Protein AF-A0A2X1ZLA7-F1 (afdb_monomer_lite)

pLDDT: mean 86.12, std 14.23, range [27.97, 98.25]

Radius of gyration: 23.55 Å; chains: 1; bounding box: 52×46×61 Å

Organism: Photobacterium damselae (NCBI:txid38293)

Structure (mmCIF, N/CA/C/O backbone):
data_AF-A0A2X1ZLA7-F1
#
_entry.id   AF-A0A2X1ZLA7-F1
#
loop_
_atom_site.group_PDB
_atom_site.id
_atom_site.type_symbol
_atom_site.label_atom_id
_atom_site.label_alt_id
_atom_site.label_comp_id
_atom_site.label_asym_id
_atom_site.label_entity_id
_atom_site.label_seq_id
_atom_site.pdbx_PDB_ins_code
_atom_site.Cartn_x
_atom_site.Cartn_y
_atom_site.Cartn_z
_atom_site.occupancy
_atom_site.B_iso_or_equiv
_atom_site.auth_seq_id
_atom_site.auth_comp_id
_atom_site.auth_asym_id
_atom_site.auth_atom_id
_atom_site.pdbx_PDB_model_num
ATOM 1 N N . MET A 1 1 ? 20.962 24.119 31.455 1.00 35.44 1 MET A N 1
ATOM 2 C CA . MET A 1 1 ? 20.200 22.873 31.685 1.00 35.44 1 MET A CA 1
ATOM 3 C C . MET A 1 1 ? 18.882 23.239 32.346 1.00 35.44 1 MET A C 1
ATOM 5 O O . MET A 1 1 ? 18.812 23.330 33.561 1.00 35.44 1 MET A O 1
ATOM 9 N N . MET A 1 2 ? 17.871 23.557 31.539 1.00 27.97 2 MET A N 1
ATOM 10 C CA . MET A 1 2 ? 16.499 23.716 32.017 1.00 27.97 2 MET A CA 1
ATOM 11 C C . MET A 1 2 ? 15.811 22.377 31.795 1.00 27.97 2 MET A C 1
ATOM 13 O O . MET A 1 2 ? 15.572 21.975 30.661 1.00 27.97 2 MET A O 1
ATOM 17 N N . THR A 1 3 ? 15.586 21.654 32.883 1.00 32.09 3 THR A N 1
ATOM 18 C CA . THR A 1 3 ? 14.718 20.486 32.911 1.00 32.09 3 THR A CA 1
ATOM 19 C C . THR A 1 3 ? 13.305 20.954 32.582 1.00 32.09 3 THR A C 1
ATOM 21 O O . THR A 1 3 ? 12.671 21.650 33.374 1.00 32.09 3 THR A O 1
ATOM 24 N N . MET A 1 4 ? 12.821 20.606 31.388 1.00 32.28 4 MET A N 1
ATOM 25 C CA . MET A 1 4 ? 11.398 20.690 31.087 1.00 32.28 4 MET A CA 1
ATOM 26 C C . MET A 1 4 ? 10.689 19.725 32.035 1.00 32.28 4 MET A C 1
ATOM 28 O O . MET A 1 4 ? 10.802 18.508 31.906 1.00 32.28 4 MET A O 1
ATOM 32 N N . LYS A 1 5 ? 10.028 20.284 33.050 1.00 32.59 5 LYS A N 1
ATOM 33 C CA . LYS A 1 5 ? 9.047 19.555 33.846 1.00 32.59 5 LYS A CA 1
ATOM 34 C C . LYS A 1 5 ? 7.979 19.070 32.873 1.00 32.59 5 LYS A C 1
ATOM 36 O O . LYS A 1 5 ? 7.340 19.887 32.221 1.00 32.59 5 LYS A O 1
ATOM 41 N N . GLN A 1 6 ? 7.832 17.754 32.757 1.00 34.03 6 GLN A N 1
ATOM 42 C CA . GLN A 1 6 ? 6.632 17.160 32.185 1.00 34.03 6 GLN A CA 1
ATOM 43 C C . GLN A 1 6 ? 5.455 17.665 33.020 1.00 34.03 6 GLN A C 1
ATOM 45 O O . GLN A 1 6 ? 5.408 17.423 34.230 1.00 34.03 6 GLN A O 1
ATOM 50 N N . ASP A 1 7 ? 4.559 18.421 32.393 1.00 31.11 7 ASP A N 1
ATOM 51 C CA . ASP A 1 7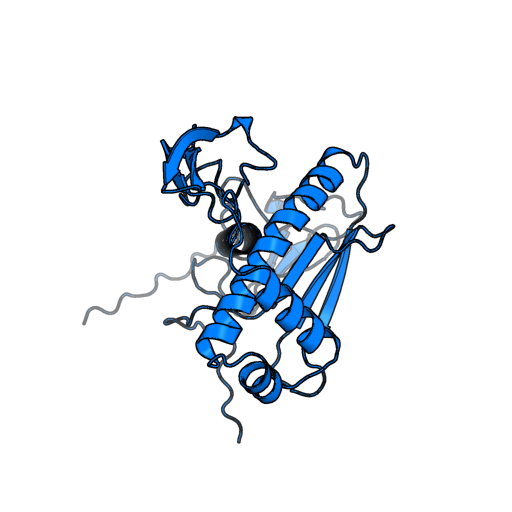 ? 3.302 18.792 33.024 1.00 31.11 7 ASP A CA 1
ATOM 52 C C . ASP A 1 7 ? 2.559 17.510 33.430 1.00 31.11 7 ASP A C 1
ATOM 54 O O . ASP A 1 7 ? 2.559 16.529 32.675 1.00 31.11 7 ASP A O 1
ATOM 58 N N . PRO A 1 8 ? 1.952 17.466 34.629 1.00 38.28 8 PRO A N 1
ATOM 59 C CA . PRO A 1 8 ? 1.188 16.310 35.057 1.00 38.28 8 PRO A CA 1
ATOM 60 C C . PRO A 1 8 ? 0.057 16.089 34.054 1.00 38.28 8 PRO A C 1
ATOM 62 O O . PRO A 1 8 ? -0.751 16.988 33.817 1.00 38.28 8 PRO A O 1
ATOM 65 N N . ILE A 1 9 ? 0.033 14.893 33.460 1.00 44.25 9 ILE A N 1
ATOM 66 C CA . ILE A 1 9 ? -1.003 14.421 32.540 1.00 44.25 9 ILE A CA 1
ATOM 67 C C . ILE A 1 9 ? -2.356 14.749 33.174 1.00 44.25 9 ILE A C 1
ATOM 69 O O . ILE A 1 9 ? -2.752 14.145 34.173 1.00 44.25 9 ILE A O 1
ATOM 73 N N . SER A 1 10 ? -3.029 15.757 32.617 1.00 42.50 10 SER A N 1
ATOM 74 C CA . SER A 1 10 ? -4.394 16.119 32.975 1.00 42.50 10 SER A CA 1
ATOM 75 C C . SER A 1 10 ? -5.240 14.850 32.997 1.00 42.50 10 SER A C 1
ATOM 77 O O . SER A 1 10 ? -5.129 14.006 32.105 1.00 42.50 10 SER A O 1
ATOM 79 N N . ASN A 1 11 ? -6.063 14.710 34.035 1.00 44.97 11 ASN A N 1
ATOM 80 C CA . ASN A 1 11 ? -6.946 13.578 34.327 1.00 44.97 11 ASN A CA 1
ATOM 81 C C . ASN A 1 11 ? -8.113 13.488 33.314 1.00 44.97 11 ASN A C 1
ATOM 83 O O . ASN A 1 11 ? -9.283 13.364 33.670 1.00 44.97 11 ASN A O 1
ATOM 87 N N . GLN A 1 12 ? -7.806 13.629 32.029 1.00 52.25 12 GLN A N 1
ATOM 88 C CA . GLN A 1 12 ? -8.747 13.691 30.932 1.00 52.25 12 GLN A CA 1
ATOM 89 C C . GLN A 1 12 ? -9.283 12.284 30.647 1.00 52.25 12 GLN A C 1
ATOM 91 O O . GLN A 1 12 ? -8.623 11.425 30.052 1.00 52.25 12 GLN A O 1
ATOM 96 N N . GLN A 1 13 ? -10.517 12.060 31.103 1.00 62.81 13 GLN A N 1
ATOM 97 C CA . GLN A 1 13 ? -11.388 10.938 30.741 1.00 62.81 13 GLN A CA 1
ATOM 98 C C . GLN A 1 13 ? -11.904 11.066 29.295 1.00 62.81 13 GLN A C 1
ATOM 100 O O . GLN A 1 13 ? -13.080 10.833 29.046 1.00 62.81 13 GLN A O 1
ATOM 105 N N . CYS A 1 14 ? -11.063 11.482 28.351 1.00 74.44 14 CYS A N 1
ATOM 106 C CA . CYS A 1 14 ? -11.476 11.690 26.968 1.00 74.44 14 CYS A CA 1
ATOM 107 C C . CYS A 1 14 ? -10.832 10.669 26.036 1.00 74.44 14 CYS A C 1
ATOM 109 O O . CYS A 1 14 ? -9.790 10.080 26.344 1.00 74.44 14 CYS A O 1
ATOM 111 N N . LEU A 1 15 ? -11.461 10.463 24.881 1.00 85.69 15 LEU A N 1
ATOM 112 C CA . LEU A 1 15 ? -10.846 9.733 23.783 1.00 85.69 15 LEU A CA 1
ATOM 113 C C . LEU A 1 15 ? -9.609 10.510 23.301 1.00 85.69 15 LEU A C 1
ATOM 115 O O . LEU A 1 15 ? -9.579 11.741 23.392 1.00 85.69 15 LEU A O 1
ATOM 119 N N . PRO A 1 16 ? -8.600 9.835 22.719 1.00 87.56 16 PRO A N 1
ATOM 120 C CA . PRO A 1 16 ? -7.573 10.533 21.961 1.00 87.56 16 PRO A CA 1
ATOM 121 C C . PRO A 1 16 ? -8.217 11.489 20.946 1.00 87.56 16 PRO A C 1
ATOM 123 O O . PRO A 1 16 ? -9.223 11.106 20.327 1.00 87.56 16 PRO A O 1
ATOM 126 N N . PRO A 1 17 ? -7.665 12.701 20.746 1.00 85.94 17 PRO A N 1
ATOM 127 C CA . PRO A 1 17 ? -8.239 13.683 19.836 1.00 85.94 17 PRO A CA 1
ATOM 128 C C . PRO A 1 17 ? -8.492 13.075 18.456 1.00 85.94 17 PRO A C 1
ATOM 130 O O . PRO A 1 17 ? -7.653 12.348 17.913 1.00 85.94 17 PRO A O 1
ATOM 133 N N . ALA A 1 18 ? -9.665 13.345 17.887 1.00 89.81 18 ALA A N 1
ATOM 134 C CA . ALA A 1 18 ? -9.937 12.971 16.506 1.00 89.81 18 ALA A CA 1
ATOM 135 C C . ALA A 1 18 ? -9.007 13.753 15.566 1.00 89.81 18 ALA A C 1
ATOM 137 O O . ALA A 1 18 ? -8.702 14.921 15.809 1.00 89.81 18 ALA A O 1
ATOM 138 N N . ILE A 1 19 ? -8.592 13.128 14.468 1.00 89.31 19 ILE A N 1
ATOM 139 C CA . ILE A 1 19 ? -7.773 13.768 13.432 1.00 89.31 19 ILE A CA 1
ATOM 140 C C . ILE A 1 19 ? -8.519 13.706 12.104 1.00 89.31 19 ILE A C 1
ATOM 142 O O . ILE A 1 19 ? -9.013 12.652 11.717 1.00 89.31 19 ILE A O 1
ATOM 146 N N . HIS A 1 20 ? -8.663 14.845 11.423 1.00 87.19 20 HIS A N 1
ATOM 147 C CA . HIS A 1 20 ? -9.455 14.954 10.186 1.00 87.19 20 HIS A CA 1
ATOM 148 C C . HIS A 1 20 ? -10.887 14.389 10.319 1.00 87.19 20 HIS A C 1
ATOM 150 O O . HIS A 1 20 ? -11.419 13.793 9.387 1.00 87.19 20 HIS A O 1
ATOM 156 N N . GLY A 1 21 ? -11.501 14.533 11.502 1.00 88.62 21 GLY A N 1
ATOM 157 C CA . GLY A 1 21 ? -12.829 13.982 11.804 1.00 88.62 21 GLY A CA 1
ATOM 158 C C . GLY A 1 21 ? -12.869 12.464 12.032 1.00 88.62 21 GLY A C 1
ATOM 159 O O . GLY A 1 21 ? -13.949 11.912 12.221 1.00 88.62 21 GLY A O 1
ATOM 160 N N . LEU A 1 22 ? -11.720 11.781 12.038 1.00 90.88 22 LEU A N 1
ATOM 161 C CA . LEU A 1 22 ? -11.613 10.339 12.251 1.00 90.88 22 LEU A CA 1
ATOM 162 C C . LEU A 1 22 ? -11.334 10.016 13.723 1.00 90.88 22 LEU A C 1
ATOM 164 O O . LEU A 1 22 ? -10.404 10.555 14.327 1.00 90.88 22 LEU A O 1
ATOM 168 N N . GLN A 1 23 ? -12.124 9.091 14.270 1.00 92.81 23 GLN A N 1
ATOM 169 C CA . GLN A 1 23 ? -11.974 8.536 15.614 1.00 92.81 23 GLN A CA 1
ATOM 170 C C . GLN A 1 23 ? -12.014 7.006 15.534 1.00 92.81 23 GLN A C 1
ATOM 172 O O . GLN A 1 23 ? -13.033 6.437 15.150 1.00 92.81 23 GLN A O 1
ATOM 177 N N . PHE A 1 24 ? -10.921 6.336 15.914 1.00 92.69 24 PHE A N 1
ATOM 178 C CA . PHE A 1 24 ? -10.794 4.869 15.846 1.00 92.69 24 PHE A CA 1
ATOM 179 C C . PHE A 1 24 ? -11.020 4.171 17.200 1.00 92.69 24 PHE A C 1
ATOM 181 O O . PHE A 1 24 ? -11.062 2.933 17.299 1.00 92.69 24 PHE A O 1
ATOM 188 N N . ASN A 1 25 ? -11.165 4.967 18.260 1.00 92.62 25 ASN A N 1
ATOM 189 C CA . ASN A 1 25 ? -11.407 4.508 19.620 1.00 92.62 25 ASN A CA 1
ATOM 190 C C . ASN A 1 25 ? -12.912 4.445 19.887 1.00 92.62 25 ASN A C 1
ATOM 192 O O . ASN A 1 25 ? -13.530 5.404 20.335 1.00 92.62 25 ASN A O 1
ATOM 196 N N . HIS A 1 26 ? -13.507 3.300 19.569 1.00 93.44 26 HIS A N 1
ATOM 197 C CA . HIS A 1 26 ? -14.919 3.005 19.797 1.00 93.44 26 HIS A CA 1
ATOM 198 C C . HIS A 1 26 ? -15.124 1.498 20.007 1.00 93.44 26 HIS A C 1
ATOM 200 O O . HIS A 1 26 ? -14.219 0.688 19.765 1.00 93.44 26 HIS A O 1
ATOM 206 N N . CYS A 1 27 ? -16.332 1.103 20.416 1.00 94.06 27 CYS A N 1
ATOM 207 C CA . CYS A 1 27 ? -16.732 -0.298 20.500 1.00 94.06 27 CYS A CA 1
ATOM 208 C C . CYS A 1 27 ? -16.642 -0.968 19.117 1.00 94.06 27 CYS A C 1
ATOM 210 O O . CYS A 1 27 ? -17.114 -0.414 18.119 1.00 94.06 27 CYS A O 1
ATOM 212 N N . LYS A 1 28 ? -16.037 -2.162 19.072 1.00 93.12 28 LYS A N 1
ATOM 213 C CA . LYS A 1 28 ? -15.847 -2.980 17.859 1.00 93.12 28 LYS A CA 1
ATOM 214 C C . LYS A 1 28 ? -16.687 -4.268 17.870 1.00 93.12 28 LYS A C 1
ATOM 216 O O . LYS A 1 28 ? -16.581 -5.078 16.957 1.00 93.12 28 LYS A O 1
ATOM 221 N N . THR A 1 29 ? -17.519 -4.462 18.894 1.00 94.88 29 THR A N 1
ATOM 222 C CA . THR A 1 29 ? -18.373 -5.647 19.040 1.00 94.88 29 THR A CA 1
ATOM 223 C C . THR A 1 29 ? -19.569 -5.552 18.103 1.00 94.88 29 THR A C 1
ATOM 225 O O . THR A 1 29 ? -20.442 -4.702 18.289 1.00 94.88 29 THR A O 1
ATOM 228 N N . ILE A 1 30 ? -19.618 -6.433 17.104 1.00 94.06 30 ILE A N 1
ATOM 229 C CA . ILE A 1 30 ? -20.760 -6.551 16.190 1.00 94.06 30 ILE A CA 1
ATOM 230 C C . ILE A 1 30 ? -22.017 -6.876 17.013 1.00 94.06 30 ILE A C 1
ATOM 232 O O . ILE A 1 30 ? -21.992 -7.763 17.861 1.00 94.06 30 ILE A O 1
ATOM 236 N N . GLY A 1 31 ? -23.104 -6.136 16.781 1.00 95.00 31 GLY A N 1
ATOM 237 C CA . GLY A 1 31 ? -24.375 -6.291 17.504 1.00 95.00 31 GLY A CA 1
ATOM 238 C C . GLY A 1 31 ? -24.511 -5.446 18.777 1.00 95.00 31 GLY A C 1
ATOM 239 O O . GLY A 1 31 ? -25.599 -5.372 19.337 1.00 95.00 31 GLY A O 1
ATOM 240 N N . CYS A 1 32 ? -23.453 -4.762 19.222 1.00 97.19 32 CYS A N 1
ATOM 241 C CA . CYS A 1 32 ? -23.551 -3.795 20.315 1.00 97.19 32 CYS A CA 1
ATOM 242 C C . CYS A 1 32 ? -24.250 -2.509 19.844 1.00 97.19 32 CYS A C 1
ATOM 244 O O . CYS A 1 32 ? -23.881 -1.949 18.811 1.00 97.19 32 CYS A O 1
ATOM 246 N N . SER A 1 33 ? -25.175 -1.969 20.646 1.00 96.69 33 SER A N 1
ATOM 247 C CA . SER A 1 33 ? -25.850 -0.686 20.367 1.00 96.69 33 SER A CA 1
ATOM 248 C C . SER A 1 33 ? -24.884 0.508 20.300 1.00 96.69 33 SER A C 1
ATOM 250 O O . SER A 1 33 ? -25.213 1.559 19.751 1.00 96.69 33 SER A O 1
ATOM 252 N N . ARG A 1 34 ? -23.668 0.351 20.840 1.00 95.06 34 ARG A N 1
ATOM 253 C CA . ARG A 1 34 ? -22.589 1.351 20.827 1.00 95.06 34 ARG A CA 1
ATOM 254 C C . ARG A 1 34 ? -21.510 1.081 19.778 1.00 95.06 34 ARG A C 1
ATOM 256 O O . ARG A 1 34 ? -20.491 1.773 19.784 1.00 95.06 34 ARG A O 1
ATOM 263 N N . PHE A 1 35 ? -21.695 0.097 18.897 1.00 95.00 35 PHE A N 1
ATOM 264 C CA . PHE A 1 35 ? -20.761 -0.183 17.805 1.00 95.00 35 PHE A CA 1
ATOM 265 C C . PHE A 1 35 ? -20.488 1.088 16.983 1.00 95.00 35 PHE A C 1
ATOM 267 O O . PHE A 1 35 ? -21.417 1.743 16.517 1.00 95.00 35 PHE A O 1
ATOM 274 N N . GLY A 1 36 ? -19.213 1.462 16.845 1.00 92.38 36 GLY A N 1
ATOM 275 C CA . GLY A 1 36 ? -18.809 2.656 16.090 1.00 92.38 36 GLY A CA 1
ATOM 276 C C . GLY A 1 36 ? -19.106 4.006 16.758 1.00 92.38 36 GLY A C 1
ATOM 277 O O . GLY A 1 36 ? -18.848 5.043 16.155 1.00 92.38 36 GLY A O 1
ATOM 278 N N . SER A 1 37 ? -19.644 4.040 17.981 1.00 92.50 37 SER A N 1
ATOM 279 C CA . SER A 1 37 ? -20.003 5.308 18.619 1.00 92.50 37 SER A CA 1
ATOM 280 C C . SER A 1 37 ? -18.776 6.082 19.100 1.00 92.50 37 SER A C 1
ATOM 282 O O . SER A 1 37 ? -17.941 5.531 19.813 1.00 92.50 37 SER A O 1
ATOM 284 N N . THR A 1 38 ? -18.711 7.374 18.785 1.00 91.38 38 THR A N 1
ATOM 285 C CA . THR A 1 38 ? -17.642 8.292 19.212 1.00 91.38 38 THR A CA 1
ATOM 286 C C . THR A 1 38 ? -18.018 9.139 20.431 1.00 91.38 38 THR A C 1
ATOM 288 O O . THR A 1 38 ? -17.258 10.026 20.803 1.00 91.38 38 THR A O 1
ATOM 291 N N . ASN A 1 39 ? -19.189 8.905 21.039 1.00 91.25 39 ASN A N 1
ATOM 292 C CA . ASN A 1 39 ? -19.589 9.599 22.262 1.00 91.25 39 ASN A CA 1
ATOM 293 C C . ASN A 1 39 ? -18.835 9.009 23.463 1.00 91.25 39 ASN A C 1
ATOM 295 O O . ASN A 1 39 ? -18.972 7.819 23.756 1.00 91.25 39 ASN A O 1
ATOM 299 N N . GLU A 1 40 ? -18.069 9.848 24.154 1.00 89.50 40 GLU A N 1
ATOM 300 C CA . GLU A 1 40 ? -17.233 9.473 25.298 1.00 89.50 40 GLU A CA 1
ATOM 301 C C . GLU A 1 40 ? -18.054 8.913 26.468 1.00 89.50 40 GLU A C 1
ATOM 303 O O . GLU A 1 40 ? -17.610 7.971 27.124 1.00 89.50 40 GLU A O 1
ATOM 308 N N . ASP A 1 41 ? -19.292 9.387 26.654 1.00 91.31 41 ASP A N 1
ATOM 309 C CA . ASP A 1 41 ? -20.193 8.939 27.725 1.00 91.31 41 ASP A CA 1
ATOM 310 C C . ASP A 1 41 ? -20.538 7.448 27.628 1.00 91.31 41 ASP A C 1
ATOM 312 O O . ASP A 1 41 ? -20.921 6.816 28.614 1.00 91.31 41 ASP A O 1
ATOM 316 N N . HIS A 1 42 ? -20.397 6.851 26.442 1.00 93.25 42 HIS A N 1
ATOM 317 C CA . HIS A 1 42 ? -20.640 5.424 26.233 1.00 93.25 42 HIS A CA 1
ATOM 318 C C . HIS A 1 42 ? -19.507 4.539 26.760 1.00 93.25 42 HIS A C 1
ATOM 320 O O . HIS A 1 42 ? -19.622 3.306 26.718 1.00 93.25 42 HIS A O 1
ATOM 326 N N . TYR A 1 43 ? -18.428 5.141 27.260 1.00 92.06 43 TYR A N 1
ATOM 327 C CA . TYR A 1 43 ? -17.221 4.437 27.645 1.00 92.06 43 TYR A CA 1
ATOM 328 C C . TYR A 1 43 ? -16.767 4.768 29.068 1.00 92.06 43 TYR A C 1
ATOM 330 O O . TYR A 1 43 ? -17.201 5.727 29.709 1.00 92.06 43 TYR A O 1
ATOM 338 N N . VAL A 1 44 ? -15.907 3.898 29.585 1.00 90.50 44 VAL A N 1
ATOM 339 C CA . VAL A 1 44 ? -15.131 4.094 30.807 1.00 90.50 44 VAL A CA 1
ATOM 340 C C . VAL A 1 44 ? -13.664 3.933 30.440 1.00 90.50 44 VAL A C 1
ATOM 342 O O . VAL A 1 44 ? -13.287 2.964 29.782 1.00 90.50 44 VAL A O 1
ATOM 345 N N . PHE A 1 45 ? -12.834 4.873 30.875 1.00 86.19 45 PHE A N 1
ATOM 346 C CA . PHE A 1 45 ? -11.397 4.833 30.642 1.00 86.19 45 PHE A CA 1
ATOM 347 C C . PHE A 1 45 ? -10.689 4.255 31.855 1.00 86.19 45 PHE A C 1
ATOM 349 O O . PHE A 1 45 ? -10.746 4.822 32.946 1.00 86.19 45 PHE A O 1
ATOM 356 N N . GLN A 1 46 ? -9.983 3.147 31.655 1.00 81.31 46 GLN A N 1
ATOM 357 C CA . GLN A 1 46 ? -9.153 2.552 32.689 1.00 81.31 46 GLN A CA 1
ATOM 358 C C . GLN A 1 46 ? -7.679 2.794 32.358 1.00 81.31 46 GLN A C 1
ATOM 360 O O . GLN A 1 46 ? -7.148 2.245 31.396 1.00 81.31 46 GLN A O 1
ATOM 365 N N . ARG A 1 47 ? -7.010 3.618 33.174 1.00 74.56 47 ARG A N 1
ATOM 366 C CA . ARG A 1 47 ? -5.568 3.922 33.065 1.00 74.56 47 ARG A CA 1
ATOM 367 C C . ARG A 1 47 ? -4.746 3.344 34.223 1.00 74.56 47 ARG A C 1
ATOM 369 O O . ARG A 1 47 ? -3.646 3.810 34.490 1.00 74.56 47 ARG A O 1
ATOM 376 N N . THR A 1 48 ? -5.268 2.332 34.923 1.00 71.56 48 THR A N 1
ATOM 377 C CA . THR A 1 48 ? -4.570 1.686 36.054 1.00 71.56 48 THR A CA 1
ATOM 378 C C . THR A 1 48 ? -3.210 1.119 35.651 1.00 71.56 48 THR A C 1
ATOM 380 O O . THR A 1 48 ? -2.297 1.093 36.467 1.00 71.56 48 THR A O 1
ATOM 383 N N . ASN A 1 49 ? -3.062 0.710 34.389 1.00 72.00 49 ASN A N 1
ATOM 384 C CA . ASN A 1 49 ? -1.775 0.448 33.768 1.00 72.00 49 ASN A CA 1
ATOM 385 C C . ASN A 1 49 ? -1.504 1.523 32.698 1.00 72.00 49 ASN A C 1
ATOM 387 O O . ASN A 1 49 ? -2.092 1.442 31.616 1.00 72.00 49 ASN A O 1
ATOM 391 N N . PRO A 1 50 ? -0.614 2.500 32.955 1.00 66.00 50 PRO A N 1
ATOM 392 C CA . PRO A 1 50 ? -0.247 3.520 31.973 1.00 66.00 50 PRO A CA 1
ATOM 393 C C . PRO A 1 50 ? 0.286 2.942 30.658 1.00 66.00 50 PRO A C 1
ATOM 395 O O . PRO A 1 50 ? 0.095 3.547 29.611 1.00 66.00 50 PRO A O 1
ATOM 398 N N . ALA A 1 51 ? 0.893 1.749 30.688 1.00 65.69 51 ALA A N 1
ATOM 399 C CA . ALA A 1 51 ? 1.391 1.075 29.492 1.00 65.69 51 ALA A CA 1
ATOM 400 C C . ALA A 1 51 ? 0.296 0.365 28.678 1.00 65.69 51 ALA A C 1
ATOM 402 O O . ALA A 1 51 ? 0.543 -0.066 27.553 1.00 65.69 51 ALA A O 1
ATOM 403 N N . LYS A 1 52 ? -0.904 0.192 29.247 1.00 70.00 52 LYS A N 1
ATOM 404 C CA . LYS A 1 52 ? -2.050 -0.467 28.603 1.00 70.00 52 LYS A CA 1
ATOM 405 C C . LYS A 1 52 ? -3.358 0.214 29.012 1.00 70.00 52 LYS A C 1
ATOM 407 O O . LYS A 1 52 ? -4.171 -0.403 29.706 1.00 70.00 52 LYS A O 1
ATOM 412 N N . PRO A 1 53 ? -3.574 1.478 28.618 1.00 77.19 53 PRO A N 1
ATOM 413 C CA . PRO A 1 53 ? -4.849 2.119 28.868 1.00 77.19 53 PRO A CA 1
ATOM 414 C C . PRO A 1 53 ? -5.941 1.392 28.069 1.00 77.19 53 PRO A C 1
ATOM 416 O O . PRO A 1 53 ? -5.739 1.019 26.909 1.00 77.19 53 PRO A O 1
ATOM 419 N N . ALA A 1 54 ? -7.090 1.167 28.700 1.00 80.31 54 ALA A N 1
ATOM 420 C CA . ALA A 1 54 ? -8.207 0.440 28.113 1.00 80.31 54 ALA A CA 1
ATOM 421 C C . ALA A 1 54 ? -9.445 1.333 28.005 1.00 80.31 54 ALA A C 1
ATOM 423 O O . ALA A 1 54 ? -9.770 2.092 28.924 1.00 80.31 54 ALA A O 1
ATOM 424 N N . LEU A 1 55 ? -10.142 1.210 26.877 1.00 89.44 55 LEU A N 1
ATOM 425 C CA . LEU A 1 55 ? -11.455 1.798 26.647 1.00 89.44 55 LEU A CA 1
ATOM 426 C C . LEU A 1 55 ? -12.503 0.715 26.883 1.00 89.44 55 LEU A C 1
ATOM 428 O O . LEU A 1 55 ? -12.540 -0.241 26.121 1.00 89.44 55 LEU A O 1
ATOM 432 N N . ILE A 1 56 ? -13.361 0.851 27.891 1.00 92.25 56 ILE A N 1
ATOM 433 C CA . ILE A 1 56 ? -14.395 -0.142 28.211 1.00 92.25 56 ILE A CA 1
ATOM 434 C C . ILE A 1 56 ? -15.755 0.377 27.752 1.00 92.25 56 ILE A C 1
ATOM 436 O O . ILE A 1 56 ? -16.184 1.453 28.158 1.00 92.25 56 ILE A O 1
ATOM 440 N N . CYS A 1 57 ? -16.456 -0.385 26.918 1.00 94.88 57 CYS A N 1
ATOM 441 C CA . CYS A 1 57 ? -17.820 -0.074 26.500 1.00 94.88 57 CYS A CA 1
ATOM 442 C C . CYS A 1 57 ? -18.811 -0.329 27.642 1.00 94.88 57 CYS A C 1
ATOM 444 O O . CYS A 1 57 ? -18.887 -1.448 28.145 1.00 94.88 57 CYS A O 1
ATOM 446 N N . ARG A 1 58 ? -19.620 0.675 28.005 1.00 95.19 58 ARG A N 1
ATOM 447 C CA . ARG A 1 58 ? -20.628 0.552 29.076 1.00 95.19 58 ARG A CA 1
ATOM 448 C C . ARG A 1 58 ? -21.763 -0.420 28.759 1.00 95.19 58 ARG A C 1
ATOM 450 O O . ARG A 1 58 ? -22.402 -0.907 29.679 1.00 95.19 58 ARG A O 1
ATOM 457 N N . GLU A 1 59 ? -22.005 -0.686 27.479 1.00 97.00 59 GLU A N 1
ATOM 458 C CA . GLU A 1 59 ? -23.096 -1.556 27.038 1.00 97.00 59 GLU A CA 1
ATOM 459 C C . GLU A 1 59 ? -22.703 -3.036 27.073 1.00 97.00 59 GLU A C 1
ATOM 461 O O . GLU A 1 59 ? -23.335 -3.848 27.734 1.00 97.00 59 GLU A O 1
ATOM 466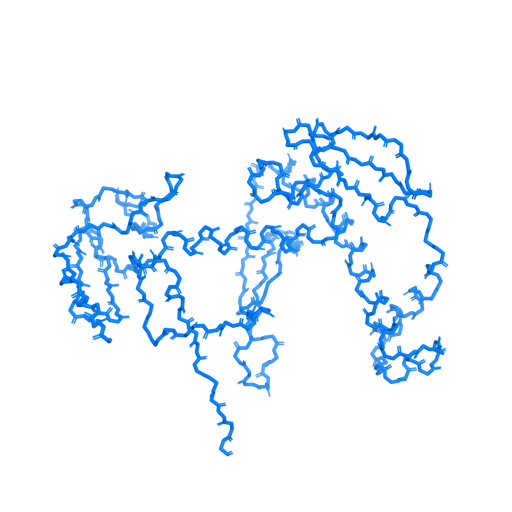 N N . CYS A 1 60 ? -21.647 -3.398 26.340 1.00 96.12 60 CYS A N 1
ATOM 467 C CA . CYS A 1 60 ? -21.264 -4.798 26.140 1.00 96.12 60 CYS A CA 1
ATOM 468 C C . CYS A 1 60 ? -20.037 -5.226 26.955 1.00 96.12 60 CYS A C 1
ATOM 470 O O . CYS A 1 60 ? -19.607 -6.370 26.847 1.00 96.12 60 CYS A O 1
ATOM 472 N N . GLY A 1 61 ? -19.412 -4.309 27.701 1.00 94.44 61 GLY A N 1
ATOM 473 C CA . GLY A 1 61 ? -18.202 -4.582 28.482 1.00 94.44 61 GLY A CA 1
ATOM 474 C C . GLY A 1 61 ? -16.931 -4.810 27.655 1.00 94.44 61 GLY A C 1
ATOM 475 O O . GLY A 1 61 ? -15.876 -5.075 28.226 1.00 94.44 61 GLY A O 1
ATOM 476 N N . ALA A 1 62 ? -16.989 -4.709 26.322 1.00 93.25 62 ALA A N 1
ATOM 477 C CA . ALA A 1 62 ? -15.814 -4.888 25.474 1.00 93.25 62 ALA A CA 1
ATOM 478 C C . ALA A 1 62 ? -14.741 -3.834 25.770 1.00 93.25 62 ALA A C 1
ATOM 480 O O . ALA A 1 62 ? -15.060 -2.660 25.958 1.00 93.25 62 ALA A O 1
ATOM 481 N N . PHE A 1 63 ? -13.478 -4.260 25.749 1.00 90.25 63 PHE A N 1
ATOM 482 C CA . PHE A 1 63 ? -12.323 -3.468 26.173 1.00 90.25 63 PHE A CA 1
ATOM 483 C C . PHE A 1 63 ? -11.270 -3.314 25.054 1.00 90.25 63 PHE A C 1
ATOM 485 O O . PHE A 1 63 ? -10.143 -3.793 25.191 1.00 90.25 63 PHE A O 1
ATOM 492 N N . PRO A 1 64 ? -11.605 -2.723 23.888 1.00 86.12 64 PRO A N 1
ATOM 493 C CA . PRO A 1 64 ? -10.627 -2.541 22.819 1.00 86.12 64 PRO A CA 1
ATOM 494 C C . PRO A 1 64 ? -9.402 -1.726 23.285 1.00 86.12 64 PRO A C 1
ATOM 496 O O . PRO A 1 64 ? -9.538 -0.828 24.124 1.00 86.12 64 PRO A O 1
ATOM 499 N N . PRO A 1 65 ? -8.210 -1.993 22.716 1.00 83.88 65 PRO A N 1
ATOM 500 C CA . PRO A 1 65 ? -7.035 -1.171 22.978 1.00 83.88 65 PRO A CA 1
ATOM 501 C C . PRO A 1 65 ? -7.269 0.264 22.493 1.00 83.88 65 PRO A C 1
ATOM 503 O O . PRO A 1 65 ? -7.945 0.477 21.479 1.00 83.88 65 PRO A O 1
ATOM 506 N N . ILE A 1 66 ? -6.680 1.230 23.202 1.00 87.25 66 ILE A N 1
ATOM 507 C CA . ILE A 1 66 ? -6.670 2.631 22.774 1.00 87.25 66 ILE A CA 1
ATOM 508 C C . ILE A 1 66 ? -5.570 2.827 21.725 1.00 87.25 66 ILE A C 1
ATOM 510 O O . ILE A 1 66 ? -4.419 2.444 21.931 1.00 87.25 66 ILE A O 1
ATOM 514 N N . LEU A 1 67 ? -5.937 3.425 20.597 1.00 88.12 67 LEU A N 1
ATOM 515 C CA . LEU A 1 67 ? -5.086 3.712 19.450 1.00 88.12 67 LEU A CA 1
ATOM 516 C C . LEU A 1 67 ? -4.812 5.215 19.345 1.00 88.12 67 LEU A C 1
ATOM 518 O O . LEU A 1 67 ? -5.710 6.031 19.562 1.00 88.12 67 LEU A O 1
ATOM 522 N N . SER A 1 68 ? -3.597 5.570 18.929 1.00 88.81 68 SER A N 1
ATOM 523 C CA . SER A 1 68 ? -3.266 6.922 18.473 1.00 88.81 68 SER A CA 1
ATOM 524 C C . SER A 1 68 ? -3.932 7.180 17.118 1.00 88.81 68 SER A C 1
ATOM 526 O O . SER A 1 68 ? -3.561 6.574 16.109 1.00 88.81 68 SER A O 1
ATOM 528 N N . ASN A 1 69 ? -4.940 8.061 17.074 1.00 90.75 69 ASN A N 1
ATOM 529 C CA . ASN A 1 69 ? -5.590 8.416 15.807 1.00 90.75 69 ASN A CA 1
ATOM 530 C C . ASN A 1 69 ? -4.590 9.000 14.781 1.00 90.75 69 ASN A C 1
ATOM 532 O O . ASN A 1 69 ? -4.658 8.595 13.615 1.00 90.75 69 ASN A O 1
ATOM 536 N N . PRO A 1 70 ? -3.642 9.886 15.170 1.00 88.88 70 PRO A N 1
ATOM 537 C CA . PRO A 1 70 ? -2.602 10.373 14.265 1.00 88.88 70 PRO A CA 1
ATOM 538 C C . PRO A 1 70 ? -1.734 9.260 13.675 1.00 88.88 70 PRO A C 1
ATOM 540 O O . PRO A 1 70 ? -1.516 9.253 12.465 1.00 88.88 70 PRO A O 1
ATOM 543 N N . ASP A 1 71 ? -1.298 8.288 14.481 1.00 86.62 71 ASP A N 1
ATOM 544 C CA . ASP A 1 71 ? -0.422 7.214 13.992 1.00 86.62 71 ASP A CA 1
ATOM 545 C C . ASP A 1 71 ? -1.152 6.275 13.025 1.00 86.62 71 ASP A C 1
ATOM 547 O O . ASP A 1 71 ? -0.569 5.827 12.037 1.00 86.62 71 ASP A O 1
ATOM 551 N N . VAL A 1 72 ? -2.448 6.022 13.250 1.00 89.06 72 VAL A N 1
ATOM 552 C CA . VAL A 1 72 ? -3.282 5.257 12.308 1.00 89.06 72 VAL A CA 1
ATOM 553 C C . VAL A 1 72 ? -3.390 5.983 10.963 1.00 89.06 72 VAL A C 1
ATOM 555 O O . VAL A 1 72 ? -3.218 5.358 9.914 1.00 89.06 72 VAL A O 1
ATOM 558 N N . VAL A 1 73 ? -3.632 7.300 10.963 1.00 89.12 73 VAL A N 1
ATOM 559 C CA . VAL A 1 73 ? -3.699 8.096 9.722 1.00 89.12 73 VAL A CA 1
ATOM 560 C C . VAL A 1 73 ? -2.339 8.190 9.028 1.00 89.12 73 VAL A C 1
ATOM 562 O O . VAL A 1 73 ? -2.274 8.089 7.797 1.00 89.12 73 VAL A O 1
ATOM 565 N N . ALA A 1 74 ? -1.255 8.340 9.789 1.00 85.88 74 ALA A N 1
ATOM 566 C CA . ALA A 1 74 ? 0.101 8.353 9.255 1.00 85.88 74 ALA A CA 1
ATOM 567 C C . ALA A 1 74 ? 0.443 7.014 8.583 1.00 85.88 74 ALA A C 1
ATOM 569 O O . ALA A 1 74 ? 0.913 7.000 7.445 1.00 85.88 74 ALA A O 1
ATOM 570 N N . GLU A 1 75 ? 0.129 5.886 9.228 1.00 86.69 75 GLU A N 1
ATOM 571 C CA . GLU A 1 75 ? 0.359 4.555 8.664 1.00 86.69 75 GLU A CA 1
ATOM 572 C C . GLU A 1 75 ? -0.506 4.308 7.422 1.00 86.69 75 GLU A C 1
ATOM 574 O O . GLU A 1 75 ? 0.006 3.847 6.403 1.00 86.69 75 GLU A O 1
ATOM 579 N N . ALA A 1 76 ? -1.789 4.686 7.443 1.00 86.25 76 ALA A N 1
ATOM 580 C CA . ALA A 1 76 ? -2.655 4.595 6.267 1.00 86.25 76 ALA A CA 1
ATOM 581 C C . ALA A 1 76 ? -2.104 5.412 5.081 1.00 86.25 76 ALA A C 1
ATOM 583 O O . ALA A 1 76 ? -2.081 4.935 3.942 1.00 86.25 76 ALA A O 1
ATOM 584 N N . SER A 1 77 ? -1.600 6.619 5.347 1.00 84.56 77 SER A N 1
ATOM 585 C CA . SER A 1 77 ? -0.977 7.477 4.333 1.00 84.56 77 SER A CA 1
ATOM 586 C C . SER A 1 77 ? 0.319 6.866 3.794 1.00 84.56 77 SER A C 1
ATOM 588 O O . SER A 1 77 ? 0.514 6.800 2.578 1.00 84.56 77 SER A O 1
ATOM 590 N N . ARG A 1 78 ? 1.172 6.335 4.679 1.00 85.81 78 ARG A N 1
ATOM 591 C CA . ARG A 1 78 ? 2.404 5.620 4.319 1.00 85.81 78 ARG A CA 1
ATOM 592 C C . ARG A 1 78 ? 2.109 4.416 3.423 1.00 85.81 78 ARG A C 1
ATOM 594 O O . ARG A 1 78 ? 2.767 4.243 2.397 1.00 85.81 78 ARG A O 1
ATOM 601 N N . LEU A 1 79 ? 1.098 3.613 3.765 1.00 84.88 79 LEU A N 1
ATOM 602 C CA . LEU A 1 79 ? 0.661 2.462 2.970 1.00 84.88 79 LEU A CA 1
ATOM 603 C C . LEU A 1 79 ? 0.142 2.890 1.592 1.00 84.88 79 LEU A C 1
ATOM 605 O O . LEU A 1 79 ? 0.538 2.300 0.588 1.00 84.88 79 LEU A O 1
ATOM 609 N N . LYS A 1 80 ? -0.663 3.957 1.514 1.00 80.81 80 LYS A N 1
ATOM 610 C CA . LYS A 1 80 ? -1.143 4.515 0.238 1.00 80.81 80 LYS A CA 1
ATOM 611 C C . LYS A 1 80 ? 0.019 4.956 -0.661 1.00 80.81 80 LYS A C 1
ATOM 613 O O . LYS A 1 80 ? 0.047 4.636 -1.852 1.00 80.81 80 LYS A O 1
ATOM 618 N N . ILE A 1 81 ? 1.017 5.639 -0.096 1.00 82.12 81 ILE A N 1
ATOM 619 C CA . ILE A 1 81 ? 2.236 6.030 -0.819 1.00 82.12 81 ILE A CA 1
ATOM 620 C C . ILE A 1 81 ? 2.988 4.786 -1.304 1.00 82.12 81 ILE A C 1
ATOM 622 O O . ILE A 1 81 ? 3.323 4.702 -2.486 1.00 82.12 81 ILE A O 1
ATOM 626 N N . ALA A 1 82 ? 3.199 3.796 -0.434 1.00 82.25 82 ALA A N 1
ATOM 627 C CA . ALA A 1 82 ? 3.896 2.558 -0.777 1.00 82.25 82 ALA A CA 1
ATOM 628 C C . ALA A 1 82 ? 3.194 1.779 -1.906 1.00 82.25 82 ALA A C 1
ATOM 630 O O . ALA A 1 82 ? 3.854 1.355 -2.856 1.00 82.25 82 ALA A O 1
ATOM 631 N N . GLN A 1 83 ? 1.866 1.651 -1.859 1.00 79.44 83 GLN A N 1
ATOM 632 C CA . GLN A 1 83 ? 1.059 1.002 -2.901 1.00 79.44 83 GLN A CA 1
ATOM 633 C C . GLN A 1 83 ? 1.129 1.753 -4.234 1.00 79.44 83 GLN A C 1
ATOM 635 O O . GLN A 1 83 ? 1.249 1.140 -5.296 1.00 79.44 83 GLN A O 1
ATOM 640 N N . SER A 1 84 ? 1.130 3.087 -4.187 1.00 77.50 84 SER A N 1
ATOM 641 C CA . SER A 1 84 ? 1.291 3.922 -5.381 1.00 77.50 84 SER A CA 1
ATOM 642 C C . SER A 1 84 ? 2.741 4.020 -5.883 1.00 77.50 84 SER A C 1
ATOM 644 O O . SER A 1 84 ? 2.997 4.587 -6.948 1.00 77.50 84 SER A O 1
ATOM 646 N N . SER A 1 85 ? 3.710 3.444 -5.163 1.00 80.38 85 SER A N 1
ATOM 647 C CA . SER A 1 85 ? 5.133 3.585 -5.468 1.00 80.38 85 SER A CA 1
ATOM 648 C C . SER A 1 85 ? 5.502 3.006 -6.836 1.00 80.38 85 SER A C 1
ATOM 650 O O . SER A 1 85 ? 5.419 1.799 -7.107 1.00 80.38 85 SER A O 1
ATOM 652 N N . GLY A 1 86 ? 5.978 3.894 -7.711 1.00 80.62 86 GLY A N 1
ATOM 653 C CA . GLY A 1 86 ? 6.346 3.577 -9.089 1.00 80.62 86 GLY A CA 1
ATOM 654 C C . GLY A 1 86 ? 5.212 3.742 -10.103 1.00 80.62 86 GLY A C 1
ATOM 655 O O . GLY A 1 86 ? 5.470 3.612 -11.303 1.00 80.62 86 GLY A O 1
ATOM 656 N N . LEU A 1 87 ? 3.999 4.073 -9.652 1.00 88.94 87 LEU A N 1
ATOM 657 C CA . LEU A 1 87 ? 2.908 4.508 -10.514 1.00 88.94 87 LEU A CA 1
ATOM 658 C C . LEU A 1 87 ? 3.081 5.991 -10.878 1.00 88.94 87 LEU A C 1
ATOM 660 O O . LEU A 1 87 ? 3.557 6.778 -10.061 1.00 88.94 87 LEU A O 1
ATOM 664 N N . PRO A 1 88 ? 2.695 6.410 -12.095 1.00 91.69 88 PRO A N 1
ATOM 665 C CA . PRO A 1 88 ? 2.610 7.827 -12.424 1.00 91.69 88 PRO A CA 1
ATOM 666 C C . PRO A 1 88 ? 1.428 8.445 -11.660 1.00 91.69 88 PRO A C 1
ATOM 668 O O . PRO A 1 88 ? 0.282 8.278 -12.072 1.00 91.69 88 PRO A O 1
ATOM 671 N N . ALA A 1 89 ? 1.702 9.126 -10.549 1.00 92.44 89 ALA A N 1
ATOM 672 C CA . ALA A 1 89 ? 0.718 9.748 -9.661 1.00 92.44 89 ALA A CA 1
ATOM 673 C C . ALA A 1 89 ? 1.275 11.043 -9.044 1.00 92.44 89 ALA A C 1
ATOM 675 O O . ALA A 1 89 ? 2.480 11.296 -9.097 1.00 92.44 89 ALA A O 1
ATOM 676 N N . CYS A 1 90 ? 0.406 11.853 -8.429 1.00 92.62 90 CYS A N 1
ATOM 677 C CA . CYS A 1 90 ? 0.866 12.983 -7.619 1.00 92.62 90 CYS A CA 1
ATOM 678 C C . CYS A 1 90 ? 1.619 12.470 -6.382 1.00 92.62 90 CYS A C 1
ATOM 680 O O . CYS A 1 90 ? 1.113 11.588 -5.689 1.00 92.62 90 CYS A O 1
ATOM 682 N N . SER A 1 91 ? 2.784 13.051 -6.091 1.00 90.38 91 SER A N 1
ATOM 683 C CA . SER A 1 91 ? 3.602 12.749 -4.906 1.00 90.38 91 SER A CA 1
ATOM 684 C C . SER A 1 91 ? 3.697 13.915 -3.915 1.00 90.38 91 SER A C 1
ATOM 686 O O . SER A 1 91 ? 4.519 13.871 -3.007 1.00 90.38 91 SER A O 1
ATOM 688 N N . ASN A 1 92 ? 2.896 14.970 -4.091 1.00 90.81 92 ASN A N 1
ATOM 689 C CA . ASN A 1 92 ? 2.780 16.036 -3.097 1.00 90.81 92 ASN A CA 1
ATOM 690 C C . ASN A 1 92 ? 1.914 15.540 -1.926 1.00 90.81 92 ASN A C 1
ATOM 692 O O . ASN A 1 92 ? 0.753 15.199 -2.156 1.00 90.81 92 ASN A O 1
ATOM 696 N N . LEU A 1 93 ? 2.485 15.498 -0.717 1.00 86.31 93 LEU A N 1
ATOM 697 C CA . LEU A 1 93 ? 1.869 14.921 0.484 1.00 86.31 93 LEU A CA 1
ATOM 698 C C . LEU A 1 93 ? 0.584 15.639 0.910 1.00 86.31 93 LEU A C 1
ATOM 700 O O . LEU A 1 93 ? -0.344 14.986 1.374 1.00 86.31 93 LEU A O 1
ATOM 704 N N . ASP A 1 94 ? 0.492 16.941 0.651 1.00 88.12 94 ASP A N 1
ATOM 705 C CA . ASP A 1 94 ? -0.661 17.761 1.039 1.00 88.12 94 ASP A CA 1
ATOM 706 C C . ASP A 1 94 ? -1.730 17.837 -0.063 1.00 88.12 94 ASP A C 1
ATOM 708 O O . ASP A 1 94 ? -2.671 18.625 0.001 1.00 88.12 94 ASP A O 1
ATOM 712 N N . CYS A 1 95 ? -1.579 17.056 -1.137 1.00 90.94 95 CYS A N 1
ATOM 713 C CA . CYS A 1 95 ? -2.500 17.078 -2.263 1.00 90.94 95 CYS A CA 1
ATOM 714 C C . CYS A 1 95 ? -3.580 16.004 -2.121 1.00 90.94 95 CYS A C 1
ATOM 716 O O . CYS A 1 95 ? -3.279 14.825 -1.957 1.00 90.94 95 CYS A O 1
ATOM 718 N N . GLU A 1 96 ? -4.836 16.381 -2.356 1.00 92.06 96 GLU A N 1
ATOM 719 C CA . GLU A 1 96 ? -5.971 15.445 -2.425 1.00 92.06 96 GLU A CA 1
ATOM 720 C C . GLU A 1 96 ? -5.749 14.313 -3.446 1.00 92.06 96 GLU A C 1
ATOM 722 O O . GLU A 1 96 ? -6.184 13.177 -3.254 1.00 92.06 96 GLU A O 1
ATOM 727 N N . ASN A 1 97 ? -4.989 14.596 -4.512 1.00 93.94 97 ASN A N 1
ATOM 728 C CA . ASN A 1 97 ? -4.657 13.631 -5.558 1.00 93.94 97 ASN A CA 1
ATOM 729 C C . ASN A 1 97 ? -3.425 12.759 -5.234 1.00 93.94 97 ASN A C 1
ATOM 731 O O . ASN A 1 97 ? -2.935 12.059 -6.129 1.00 93.94 97 ASN A O 1
ATOM 735 N N . LEU A 1 98 ? -2.874 12.817 -4.013 1.00 91.25 98 LEU A N 1
ATOM 736 C CA . LEU A 1 98 ? -1.716 12.021 -3.589 1.00 91.25 98 LEU A CA 1
ATOM 737 C C . LEU A 1 98 ? -1.956 10.526 -3.834 1.00 91.25 98 LEU A C 1
ATOM 739 O O . LEU A 1 98 ? -2.947 9.949 -3.374 1.00 91.25 98 LEU A O 1
ATOM 743 N N . GLY A 1 99 ? -1.022 9.896 -4.548 1.00 88.25 99 GLY A N 1
ATOM 744 C CA . GLY A 1 99 ? -1.026 8.456 -4.803 1.00 88.25 99 GLY A CA 1
ATOM 745 C C . GLY A 1 99 ? -2.132 7.962 -5.742 1.00 88.25 99 GLY A C 1
ATOM 746 O O . GLY A 1 99 ? -2.214 6.759 -5.969 1.00 88.25 99 GLY A O 1
ATOM 747 N N . LEU A 1 100 ? -2.961 8.847 -6.315 1.00 90.81 100 LEU A N 1
ATOM 748 C CA . LEU A 1 100 ? -3.981 8.470 -7.298 1.00 90.81 100 LEU A CA 1
ATOM 749 C C . LEU A 1 100 ? -3.334 8.292 -8.685 1.00 90.81 100 LEU A C 1
ATOM 751 O O . LEU A 1 100 ? -2.837 9.255 -9.266 1.00 90.81 100 LEU A O 1
ATOM 755 N N . PRO A 1 101 ? -3.285 7.080 -9.263 1.00 91.62 101 PRO A N 1
ATOM 756 C CA . PRO A 1 101 ? -2.553 6.870 -10.509 1.00 91.62 101 PRO A CA 1
ATOM 757 C C . PRO A 1 101 ? -3.258 7.516 -11.700 1.00 91.62 101 PRO A C 1
ATOM 759 O O . PRO A 1 101 ? -4.466 7.355 -11.877 1.00 91.62 101 PRO A O 1
ATOM 762 N N . VAL A 1 102 ? -2.495 8.142 -12.600 1.00 92.81 102 VAL A N 1
ATOM 763 C CA . VAL A 1 102 ? -2.998 8.713 -13.866 1.00 92.81 102 VAL A CA 1
ATOM 764 C C . VAL A 1 102 ? -3.802 7.691 -14.672 1.00 92.81 102 VAL A C 1
ATOM 766 O O . VAL A 1 102 ? -4.780 8.037 -15.327 1.00 92.81 102 VAL A O 1
ATOM 769 N N . LEU A 1 103 ? -3.389 6.426 -14.630 1.00 89.50 103 LEU A N 1
ATOM 770 C CA . LEU A 1 103 ? -3.980 5.343 -15.409 1.00 89.50 103 LEU A CA 1
ATOM 771 C C . LEU A 1 103 ? -5.450 5.073 -15.052 1.00 89.50 103 LEU A C 1
ATOM 773 O O . LEU A 1 103 ? -6.240 4.757 -15.937 1.00 89.50 103 LEU A O 1
ATOM 777 N N . THR A 1 104 ? -5.820 5.237 -13.781 1.00 89.38 104 THR A N 1
ATOM 778 C CA . THR A 1 104 ? -7.193 5.067 -13.276 1.00 89.38 104 THR A CA 1
ATOM 779 C C . THR A 1 104 ? -7.898 6.405 -13.034 1.00 89.38 104 THR A C 1
ATOM 781 O O . THR A 1 104 ? -9.123 6.470 -13.084 1.00 89.38 104 THR A O 1
ATOM 784 N N . HIS A 1 105 ? -7.141 7.495 -12.874 1.00 93.00 105 HIS A N 1
ATOM 785 C CA . HIS A 1 105 ? -7.646 8.829 -12.541 1.00 93.00 105 HIS A CA 1
ATOM 786 C C . HIS A 1 105 ? -7.211 9.899 -13.550 1.00 93.00 105 HIS A C 1
ATOM 788 O O . HIS A 1 105 ? -6.873 11.024 -13.187 1.00 93.00 105 HIS A O 1
ATOM 794 N N . ARG A 1 106 ? -7.226 9.577 -14.850 1.00 93.81 106 ARG A N 1
ATOM 795 C CA . ARG A 1 106 ? -6.740 10.473 -15.921 1.00 93.81 106 ARG A CA 1
ATOM 796 C C . ARG A 1 106 ? -7.343 11.879 -15.867 1.00 93.81 106 ARG A C 1
ATOM 798 O O . ARG A 1 106 ? -6.662 12.848 -16.183 1.00 93.81 106 ARG A O 1
ATOM 805 N N . HIS A 1 107 ? -8.604 11.996 -15.453 1.00 95.69 107 HIS A N 1
ATOM 806 C CA . HIS A 1 107 ? -9.318 13.268 -15.342 1.00 95.69 107 HIS A CA 1
ATOM 807 C C . HIS A 1 107 ? -8.676 14.252 -14.343 1.00 95.69 107 HIS A C 1
ATOM 809 O O . HIS A 1 107 ? -8.833 15.459 -14.528 1.00 95.69 107 HIS A O 1
ATOM 815 N N . LEU A 1 108 ? -7.899 13.771 -13.364 1.00 97.50 108 LEU A N 1
ATOM 816 C CA . LEU A 1 108 ? -7.195 14.584 -12.361 1.00 97.50 108 LEU A CA 1
ATOM 817 C C . LEU A 1 108 ? -5.883 15.206 -12.874 1.00 97.50 108 LEU A C 1
ATOM 819 O O . LEU A 1 108 ? -5.284 16.042 -12.191 1.00 97.50 108 LEU A O 1
ATOM 823 N N . TYR A 1 109 ? -5.427 14.824 -14.072 1.00 98.00 109 TYR A N 1
ATOM 824 C CA . TYR A 1 109 ? -4.108 15.189 -14.591 1.00 98.00 109 TYR A CA 1
ATOM 825 C C . TYR A 1 109 ? -4.178 15.799 -15.991 1.00 98.00 109 TYR A C 1
ATOM 827 O O . TYR A 1 109 ? -5.058 15.488 -16.794 1.00 98.00 109 TYR A O 1
ATOM 835 N N . HIS A 1 110 ? -3.225 16.676 -16.293 1.00 97.88 110 HIS A N 1
ATOM 836 C CA . HIS A 1 110 ? -2.996 17.219 -17.627 1.00 97.88 110 HIS A CA 1
ATOM 837 C C . HIS A 1 110 ? -1.698 16.637 -18.202 1.00 97.88 110 HIS A C 1
ATOM 839 O O . HIS A 1 110 ? -0.632 16.787 -17.604 1.00 97.88 110 HIS A O 1
ATOM 845 N N . ALA A 1 111 ? -1.777 15.963 -19.349 1.00 97.25 111 ALA A N 1
ATOM 846 C CA . ALA A 1 111 ? -0.607 15.470 -20.075 1.00 97.25 111 ALA A CA 1
ATOM 847 C C . ALA A 1 111 ? 0.030 16.632 -20.854 1.00 97.25 111 ALA A C 1
ATOM 849 O O . ALA A 1 111 ? -0.660 17.282 -21.634 1.00 97.25 111 ALA A O 1
ATOM 850 N N . PHE A 1 112 ? 1.318 16.924 -20.642 1.00 95.00 112 PHE A N 1
ATOM 851 C CA . PHE A 1 112 ? 1.973 18.062 -21.303 1.00 95.00 112 PHE A CA 1
ATOM 852 C C . PHE A 1 112 ? 3.410 17.743 -21.737 1.00 95.00 112 PHE A C 1
ATOM 854 O O . PHE A 1 112 ? 4.361 17.834 -20.966 1.00 95.00 112 PHE A O 1
ATOM 861 N N . GLY A 1 113 ? 3.578 17.379 -23.006 1.00 95.19 113 GLY A N 1
ATOM 862 C CA . GLY A 1 113 ? 4.891 17.099 -23.588 1.00 95.19 113 GLY A CA 1
ATOM 863 C C . GLY A 1 113 ? 5.581 15.849 -23.030 1.00 95.19 113 GLY A C 1
ATOM 864 O O . GLY A 1 113 ? 4.976 15.026 -22.337 1.00 95.19 113 GLY A O 1
ATOM 865 N N . TYR A 1 114 ? 6.867 15.712 -23.357 1.00 96.38 114 TYR A N 1
ATOM 866 C CA . TYR A 1 114 ? 7.642 14.493 -23.131 1.00 96.38 114 TYR A CA 1
ATOM 867 C C . TYR A 1 114 ? 9.038 14.789 -22.554 1.00 96.38 114 TYR A C 1
ATOM 869 O O . TYR A 1 114 ? 9.613 15.854 -22.772 1.00 96.38 114 TYR A O 1
ATOM 877 N N . SER A 1 115 ? 9.586 13.837 -21.797 1.00 93.69 115 SER A N 1
ATOM 878 C CA . SER A 1 115 ? 11.008 13.734 -21.442 1.00 93.69 115 SER A CA 1
ATOM 879 C C . SER A 1 115 ? 11.613 12.567 -22.220 1.00 93.69 115 SER A C 1
ATOM 881 O O . SER A 1 115 ? 11.465 11.418 -21.800 1.00 93.69 115 SER A O 1
ATOM 883 N N . GLY A 1 116 ? 12.269 12.841 -23.349 1.00 92.69 116 GLY A N 1
ATOM 884 C CA . GLY A 1 116 ? 12.614 11.788 -24.308 1.00 92.69 116 GLY A CA 1
ATOM 885 C C . GLY A 1 116 ? 11.337 11.189 -24.900 1.00 92.69 116 GLY A C 1
ATOM 886 O O . GLY A 1 116 ? 10.495 11.928 -25.397 1.00 92.69 116 GLY A O 1
ATOM 887 N N . ASP A 1 117 ? 11.155 9.875 -24.776 1.00 93.12 117 ASP A N 1
ATOM 888 C CA . ASP A 1 117 ? 9.944 9.152 -25.192 1.00 93.12 117 ASP A CA 1
ATOM 889 C C . ASP A 1 117 ? 8.890 9.014 -24.073 1.00 93.12 117 ASP A C 1
ATOM 891 O O . ASP A 1 117 ? 7.867 8.355 -24.248 1.00 93.12 117 ASP A O 1
ATOM 895 N N . ARG A 1 118 ? 9.126 9.620 -22.900 1.00 94.75 118 ARG A N 1
ATOM 896 C CA . ARG A 1 118 ? 8.277 9.448 -21.712 1.00 94.75 118 ARG A CA 1
ATOM 897 C C . ARG A 1 118 ? 7.319 10.612 -21.513 1.00 94.75 118 ARG A C 1
ATOM 899 O O . ARG A 1 118 ? 7.742 11.763 -21.448 1.00 94.75 118 ARG A O 1
ATOM 906 N N . GLN A 1 119 ? 6.041 10.313 -21.325 1.00 96.25 119 GLN A N 1
ATOM 907 C CA . GLN A 1 119 ? 4.976 11.285 -21.095 1.00 96.25 119 GLN A CA 1
ATOM 908 C C . GLN A 1 119 ? 5.160 12.044 -19.770 1.00 96.25 119 GLN A C 1
ATOM 910 O O . GLN A 1 119 ? 5.378 11.440 -18.715 1.00 96.25 119 GLN A O 1
ATOM 915 N N . ARG A 1 120 ? 5.011 13.373 -19.808 1.00 97.31 120 ARG A N 1
ATOM 916 C CA . ARG A 1 120 ? 4.926 14.240 -18.618 1.00 97.31 120 ARG A CA 1
ATOM 917 C C . ARG A 1 120 ? 3.474 14.514 -18.234 1.00 97.31 120 ARG A C 1
ATOM 919 O O . ARG A 1 120 ? 2.628 14.718 -19.108 1.00 97.31 120 ARG A O 1
ATOM 926 N N . TYR A 1 121 ? 3.209 14.585 -16.935 1.00 97.81 121 TYR A N 1
ATOM 927 C CA . TYR A 1 121 ? 1.902 14.889 -16.359 1.00 97.81 121 TYR A CA 1
ATOM 928 C C . TYR A 1 121 ? 1.993 16.008 -15.330 1.00 97.81 121 TYR A C 1
ATOM 930 O O . TYR A 1 121 ? 2.995 16.141 -14.629 1.00 97.81 121 TYR A O 1
ATOM 938 N N . ARG A 1 122 ? 0.928 16.806 -15.244 1.00 98.00 122 ARG A N 1
ATOM 939 C CA . ARG A 1 122 ? 0.713 17.845 -14.234 1.00 98.00 122 ARG A CA 1
ATOM 940 C C . ARG A 1 122 ? -0.538 17.527 -13.437 1.00 98.00 122 ARG A C 1
ATOM 942 O O . ARG A 1 122 ? -1.583 17.262 -14.031 1.00 98.00 122 ARG A O 1
ATOM 949 N N . CYS A 1 123 ? -0.448 17.564 -12.115 1.00 98.06 123 CYS A N 1
ATOM 950 C CA . CYS A 1 123 ? -1.611 17.484 -11.239 1.00 98.06 123 CYS A CA 1
ATOM 951 C C . CYS A 1 123 ? -2.487 18.731 -11.417 1.00 98.06 123 CYS A C 1
ATOM 953 O O . CYS A 1 123 ? -1.977 19.843 -11.317 1.00 98.06 123 CYS A O 1
ATOM 955 N N . LYS A 1 124 ? -3.795 18.571 -11.653 1.00 98.25 124 LYS A N 1
ATOM 956 C CA . LYS A 1 124 ? -4.713 19.719 -11.779 1.00 98.25 124 LYS A CA 1
ATOM 957 C C . LYS A 1 124 ? -4.992 20.420 -10.445 1.00 98.25 124 LYS A C 1
ATOM 959 O O . LYS A 1 124 ? -5.286 21.606 -10.458 1.00 98.25 124 LYS A O 1
ATOM 964 N N . CYS A 1 125 ? -4.870 19.701 -9.326 1.00 97.75 125 CYS A N 1
ATOM 965 C CA . CYS A 1 125 ? -5.064 20.237 -7.975 1.00 97.75 125 CYS A CA 1
ATOM 966 C C . CYS A 1 125 ? -3.860 21.095 -7.543 1.00 97.75 125 CYS A C 1
ATOM 968 O O . CYS A 1 125 ? -3.979 22.306 -7.420 1.00 97.75 125 CYS A O 1
ATOM 970 N N . CYS A 1 126 ? -2.672 20.497 -7.399 1.00 96.94 126 CYS A N 1
ATOM 971 C CA . CYS A 1 126 ? -1.502 21.181 -6.826 1.00 96.94 126 CYS A CA 1
ATOM 972 C C . CYS A 1 126 ? -0.440 21.631 -7.845 1.00 96.94 126 CYS A C 1
ATOM 974 O O . CYS A 1 126 ? 0.643 22.052 -7.452 1.00 96.94 126 CYS A O 1
ATOM 976 N N . GLN A 1 127 ? -0.685 21.470 -9.152 1.00 97.56 127 GLN A N 1
ATOM 977 C CA . GLN A 1 127 ? 0.253 21.799 -10.242 1.00 97.56 127 GLN A CA 1
ATOM 978 C C . GLN A 1 127 ? 1.593 21.038 -10.242 1.00 97.56 127 GLN A C 1
ATOM 980 O O . GLN A 1 127 ? 2.416 21.252 -11.133 1.00 97.56 127 GLN A O 1
ATOM 985 N N . HIS A 1 128 ? 1.805 20.093 -9.320 1.00 96.19 128 HIS A N 1
ATOM 986 C CA . HIS A 1 128 ? 3.001 19.253 -9.286 1.00 96.19 128 HIS A CA 1
ATOM 987 C C . HIS A 1 128 ? 3.172 18.467 -10.595 1.00 96.19 128 HIS A C 1
ATOM 989 O O . HIS A 1 128 ? 2.201 17.935 -11.145 1.00 96.19 128 HIS A O 1
ATOM 995 N N . THR A 1 129 ? 4.408 18.383 -11.093 1.00 96.50 129 THR A N 1
ATOM 996 C CA . THR A 1 129 ? 4.726 17.727 -12.369 1.00 96.50 129 THR A CA 1
ATOM 997 C C . THR A 1 129 ? 5.554 16.470 -12.157 1.00 96.50 129 THR A C 1
ATOM 999 O O . THR A 1 129 ? 6.433 16.436 -11.302 1.00 96.50 129 THR A O 1
ATOM 1002 N N . PHE A 1 130 ? 5.285 15.435 -12.948 1.00 95.12 130 PHE A N 1
ATOM 1003 C CA . PHE A 1 130 ? 6.007 14.167 -12.886 1.00 95.12 130 PHE A CA 1
ATOM 1004 C C . PHE A 1 130 ? 6.053 13.487 -14.258 1.00 95.12 130 PHE A C 1
ATOM 1006 O O . PHE A 1 130 ? 5.279 13.797 -15.165 1.00 95.12 130 PHE A O 1
ATOM 1013 N N . VAL A 1 131 ? 6.989 12.552 -14.420 1.00 94.50 131 VAL A N 1
ATOM 1014 C CA . VAL A 1 131 ? 7.182 11.780 -15.656 1.00 94.50 131 VAL A CA 1
ATOM 1015 C C . VAL A 1 131 ? 6.675 10.361 -15.447 1.00 94.50 131 VAL A C 1
ATOM 1017 O O . VAL A 1 131 ? 7.056 9.696 -14.481 1.00 94.50 131 VAL A O 1
ATOM 1020 N N . ASP A 1 132 ? 5.886 9.855 -16.390 1.00 92.81 132 ASP A N 1
ATOM 1021 C CA . ASP A 1 132 ? 5.563 8.435 -16.448 1.00 92.81 132 ASP A CA 1
ATOM 1022 C C . ASP A 1 132 ? 6.759 7.644 -16.985 1.00 92.81 132 ASP A C 1
ATOM 1024 O O . ASP A 1 132 ? 6.973 7.517 -18.193 1.00 92.81 132 ASP A O 1
ATOM 1028 N N . ARG A 1 133 ? 7.529 7.076 -16.052 1.00 88.25 133 ARG A N 1
ATOM 1029 C CA . ARG A 1 133 ? 8.752 6.302 -16.314 1.00 88.25 133 ARG A CA 1
ATOM 1030 C C . ARG A 1 133 ? 8.534 5.105 -17.244 1.00 88.25 133 ARG A C 1
ATOM 1032 O O . ARG A 1 133 ? 9.501 4.640 -17.844 1.00 88.25 133 ARG A O 1
ATOM 1039 N N . TRP A 1 134 ? 7.298 4.616 -17.365 1.00 88.31 134 TRP A N 1
ATOM 1040 C CA . TRP A 1 134 ? 6.974 3.394 -18.105 1.00 88.31 134 TRP A CA 1
ATOM 1041 C C . TRP A 1 134 ? 6.173 3.636 -19.387 1.00 88.31 134 TRP A C 1
ATOM 1043 O O . TRP A 1 134 ? 5.818 2.662 -20.043 1.00 88.31 134 TRP A O 1
ATOM 1053 N N . SER A 1 135 ? 5.902 4.898 -19.738 1.00 89.00 135 SER A N 1
ATOM 1054 C CA . SER A 1 135 ? 5.219 5.267 -20.992 1.00 89.00 135 SER A CA 1
ATOM 1055 C C . SER A 1 135 ? 6.078 5.077 -22.248 1.00 89.00 135 SER A C 1
ATOM 1057 O O . SER A 1 135 ? 5.524 4.901 -23.327 1.00 89.00 135 SER A O 1
ATOM 1059 N N . GLY A 1 136 ? 7.406 5.085 -22.101 1.00 88.38 136 GLY A N 1
ATOM 1060 C CA . GLY A 1 136 ? 8.357 4.858 -23.190 1.00 88.38 136 GLY A CA 1
ATOM 1061 C C . GLY A 1 136 ? 8.648 3.379 -23.479 1.00 88.38 136 GLY A C 1
ATOM 1062 O O . GLY A 1 136 ? 8.216 2.471 -22.755 1.00 88.38 136 GLY A O 1
ATOM 1063 N N . PHE A 1 137 ? 9.448 3.130 -24.516 1.00 88.62 137 PHE A N 1
ATOM 1064 C CA . PHE A 1 137 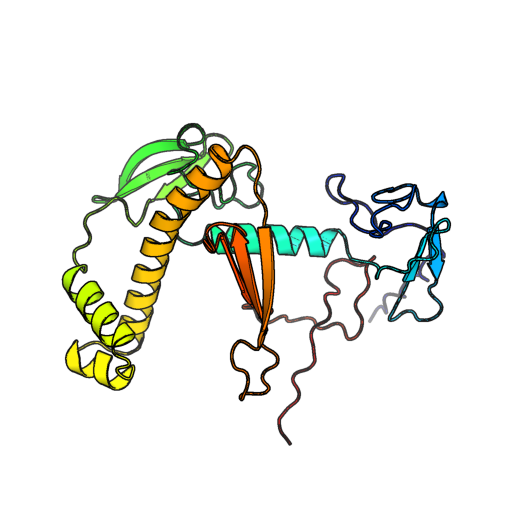? 9.806 1.781 -24.955 1.00 88.62 137 PHE A CA 1
ATOM 1065 C C . PHE A 1 137 ? 10.741 1.070 -23.959 1.00 88.62 137 PHE A C 1
ATOM 1067 O O . PHE A 1 137 ? 11.708 1.637 -23.444 1.00 88.62 137 PHE A O 1
ATOM 1074 N N . ASN A 1 138 ? 10.489 -0.218 -23.686 1.00 90.88 138 ASN A N 1
ATOM 1075 C CA . ASN A 1 138 ? 11.341 -1.015 -22.801 1.00 90.88 138 ASN A CA 1
ATOM 1076 C C . ASN A 1 138 ? 12.503 -1.675 -23.559 1.00 90.88 138 ASN A C 1
ATOM 1078 O O . ASN A 1 138 ? 12.438 -2.848 -23.932 1.00 90.88 138 ASN A O 1
ATOM 1082 N N . GLN A 1 139 ? 13.615 -0.957 -23.697 1.00 91.62 139 GLN A N 1
ATOM 1083 C CA . GLN A 1 139 ? 14.833 -1.497 -24.319 1.00 91.62 139 GLN A CA 1
ATOM 1084 C C . GLN A 1 139 ? 15.409 -2.720 -23.577 1.00 91.62 139 GLN A C 1
ATOM 1086 O O . GLN A 1 139 ? 16.117 -3.525 -24.171 1.00 91.62 139 GLN A O 1
ATOM 1091 N N . LYS A 1 140 ? 15.080 -2.903 -22.290 1.00 92.69 140 LYS A N 1
ATOM 1092 C CA . LYS A 1 140 ? 15.583 -4.002 -21.448 1.00 92.69 140 LYS A CA 1
ATOM 1093 C C . LYS A 1 140 ? 14.624 -5.197 -21.353 1.00 92.69 140 LYS A C 1
ATOM 1095 O O . LYS A 1 140 ? 14.833 -6.069 -20.514 1.00 92.69 140 LYS A O 1
ATOM 1100 N N . HIS A 1 141 ? 13.580 -5.267 -22.183 1.00 93.38 141 HIS A N 1
ATOM 1101 C CA . HIS A 1 141 ? 12.558 -6.314 -22.054 1.00 93.38 141 HIS A CA 1
ATOM 1102 C C . HIS A 1 141 ? 13.132 -7.737 -22.176 1.00 93.38 141 HIS A C 1
ATOM 1104 O O . HIS A 1 141 ? 12.807 -8.574 -21.341 1.00 93.38 141 HIS A O 1
ATOM 1110 N N . LEU A 1 142 ? 14.038 -8.003 -23.127 1.00 95.62 142 LEU A N 1
ATOM 1111 C CA . LEU A 1 142 ? 14.621 -9.343 -23.314 1.00 95.62 142 LEU A CA 1
ATOM 1112 C C . LEU A 1 142 ? 15.414 -9.821 -22.090 1.00 95.62 142 LEU A C 1
ATOM 1114 O O . LEU A 1 142 ? 15.265 -10.963 -21.658 1.00 95.62 142 LEU A O 1
ATOM 1118 N N . VAL A 1 143 ? 16.251 -8.956 -21.501 1.00 95.31 143 VAL A N 1
ATOM 1119 C CA . VAL A 1 143 ? 17.023 -9.324 -20.300 1.00 95.31 143 VAL A CA 1
ATOM 1120 C C . VAL A 1 143 ? 16.108 -9.504 -19.088 1.00 95.31 143 VAL A C 1
ATOM 1122 O O . VAL A 1 143 ? 16.305 -10.432 -18.310 1.00 95.31 143 VAL A O 1
ATOM 1125 N N . GLN A 1 144 ? 15.070 -8.674 -18.958 1.00 95.75 144 GLN A N 1
ATOM 1126 C CA . GLN A 1 144 ? 14.088 -8.775 -17.877 1.00 95.75 144 GLN A CA 1
ATOM 1127 C C . GLN A 1 144 ? 13.244 -10.052 -17.977 1.00 95.75 144 GLN A C 1
ATOM 1129 O O . GLN A 1 144 ? 13.000 -10.691 -16.958 1.00 95.75 144 GLN A O 1
ATOM 1134 N N . GLN A 1 145 ? 12.857 -10.466 -19.188 1.00 95.94 145 GLN A N 1
ATOM 1135 C CA . GLN A 1 145 ? 12.164 -11.736 -19.425 1.00 95.94 145 GLN A CA 1
ATOM 1136 C C . GLN A 1 145 ? 13.025 -12.934 -19.005 1.00 95.94 145 GLN A C 1
ATOM 1138 O O . GLN A 1 145 ? 12.554 -13.800 -18.272 1.00 95.94 145 GLN A O 1
ATOM 1143 N N . LYS A 1 146 ? 14.306 -12.962 -19.403 1.00 97.31 146 LYS A N 1
ATOM 1144 C CA . LYS A 1 146 ? 15.239 -14.028 -18.996 1.00 97.31 146 LYS A CA 1
ATOM 1145 C C . LYS A 1 146 ? 15.463 -14.052 -17.483 1.00 97.31 146 LYS A C 1
ATOM 1147 O O . LYS A 1 146 ? 15.466 -15.127 -16.889 1.00 97.31 146 LYS A O 1
ATOM 1152 N N . LEU A 1 147 ? 15.636 -12.881 -16.863 1.00 97.06 147 LEU A N 1
ATOM 1153 C CA . LEU A 1 147 ? 15.771 -12.746 -15.410 1.00 97.06 147 LEU A CA 1
ATOM 1154 C C . LEU A 1 147 ? 14.558 -13.354 -14.700 1.00 97.06 147 LEU A C 1
ATOM 1156 O O . LEU A 1 147 ? 14.729 -14.185 -13.812 1.00 97.06 147 LEU A O 1
ATOM 1160 N N . LEU A 1 148 ? 13.347 -12.990 -15.128 1.00 96.25 148 LEU A N 1
ATOM 1161 C CA . LEU A 1 148 ? 12.108 -13.488 -14.540 1.00 96.25 148 LEU A CA 1
ATOM 1162 C C . LEU A 1 148 ? 11.964 -15.012 -14.695 1.00 96.25 148 LEU A C 1
ATOM 1164 O O . LEU A 1 148 ? 11.632 -15.693 -13.729 1.00 96.25 148 LEU A O 1
ATOM 1168 N N . ALA A 1 149 ? 12.288 -15.561 -15.870 1.00 96.75 149 ALA A N 1
ATOM 1169 C CA . ALA A 1 149 ? 12.273 -17.007 -16.101 1.00 96.75 149 ALA A CA 1
ATOM 1170 C C . ALA A 1 149 ? 13.246 -17.758 -15.174 1.00 96.75 149 ALA A C 1
ATOM 1172 O O . ALA A 1 149 ? 12.907 -18.808 -14.629 1.00 96.75 149 ALA A O 1
ATOM 1173 N N . MET A 1 150 ? 14.447 -17.215 -14.948 1.00 97.25 150 MET A N 1
ATOM 1174 C CA . MET A 1 150 ? 15.411 -17.830 -14.031 1.00 97.25 150 MET A CA 1
ATOM 1175 C C . MET A 1 150 ? 14.992 -17.735 -12.562 1.00 97.25 150 MET A C 1
ATOM 1177 O O . MET A 1 150 ? 15.210 -18.689 -11.818 1.00 97.25 150 MET A O 1
ATOM 1181 N N . LEU A 1 151 ? 14.353 -16.631 -12.156 1.00 95.88 151 LEU A N 1
ATOM 1182 C CA . LEU A 1 151 ? 13.768 -16.508 -10.819 1.00 95.88 151 LEU A CA 1
ATOM 1183 C C . LEU A 1 151 ? 12.679 -17.557 -10.585 1.00 95.88 151 LEU A C 1
ATOM 1185 O O . LEU A 1 151 ? 12.719 -18.261 -9.581 1.00 95.88 151 LEU A O 1
ATOM 1189 N N . PHE A 1 152 ? 11.743 -17.710 -11.526 1.00 94.88 152 PHE A N 1
ATOM 1190 C CA . PHE A 1 152 ? 10.658 -18.688 -11.395 1.00 94.88 152 PHE A CA 1
ATOM 1191 C C . PHE A 1 152 ? 11.125 -20.143 -11.437 1.00 94.88 152 PHE A C 1
ATOM 1193 O O . PHE A 1 152 ? 10.440 -21.019 -10.922 1.00 94.88 152 PHE A O 1
ATOM 1200 N N . THR A 1 153 ? 12.299 -20.405 -12.005 1.00 96.44 153 THR A N 1
ATOM 1201 C CA . THR A 1 153 ? 12.918 -21.739 -12.016 1.00 96.44 153 THR A CA 1
ATOM 1202 C C . THR A 1 153 ? 13.872 -21.968 -10.839 1.00 96.44 153 THR A C 1
ATOM 1204 O O . THR A 1 153 ? 14.571 -22.975 -1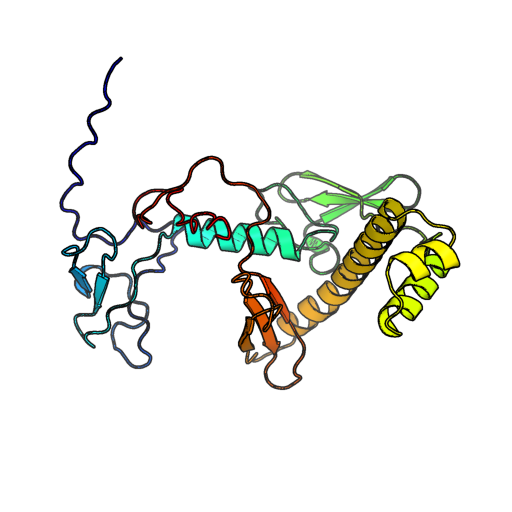0.813 1.00 96.44 153 THR A O 1
ATOM 1207 N N . GLY A 1 154 ? 13.915 -21.055 -9.861 1.00 94.94 154 GLY A N 1
ATOM 1208 C CA . GLY A 1 154 ? 14.644 -21.251 -8.605 1.00 94.94 154 GLY A CA 1
ATOM 1209 C C . GLY A 1 154 ? 16.164 -21.088 -8.701 1.00 94.94 154 GLY A C 1
ATOM 1210 O O . GLY A 1 154 ? 16.884 -21.559 -7.823 1.00 94.94 154 GLY A O 1
ATOM 1211 N N . HIS A 1 155 ? 16.683 -20.428 -9.741 1.00 96.94 155 HIS A N 1
ATOM 1212 C CA . HIS A 1 155 ? 18.119 -20.158 -9.836 1.00 96.94 155 HIS A CA 1
ATOM 1213 C C . HIS A 1 155 ? 18.581 -19.201 -8.730 1.00 96.94 155 HIS A C 1
ATOM 1215 O O . HIS A 1 155 ? 17.907 -18.218 -8.413 1.00 96.94 155 HIS A O 1
ATOM 1221 N N . SER A 1 156 ? 19.781 -19.432 -8.189 1.00 96.38 156 SER A N 1
ATOM 1222 C CA . SER A 1 156 ? 20.366 -18.519 -7.206 1.00 96.38 156 SER A CA 1
ATOM 1223 C C . SER A 1 156 ? 20.694 -17.157 -7.833 1.00 96.38 156 SER A C 1
ATOM 1225 O O . SER A 1 156 ? 21.047 -17.068 -9.012 1.00 96.38 156 SER A O 1
ATOM 1227 N N . VAL A 1 157 ? 20.671 -16.081 -7.036 1.00 96.25 157 VAL A N 1
ATOM 1228 C CA . VAL A 1 157 ? 21.052 -14.728 -7.499 1.00 96.25 157 VAL A CA 1
ATOM 1229 C C . VAL A 1 157 ? 22.443 -14.731 -8.143 1.00 96.25 157 VAL A C 1
ATOM 1231 O O . VAL A 1 157 ? 22.653 -14.105 -9.181 1.00 96.25 157 VAL A O 1
ATOM 1234 N N . ARG A 1 158 ? 23.393 -15.485 -7.573 1.00 97.06 158 ARG A N 1
ATOM 1235 C CA . ARG A 1 158 ? 24.753 -15.625 -8.111 1.00 97.06 158 ARG A CA 1
ATOM 1236 C C . ARG A 1 158 ? 24.748 -16.268 -9.500 1.00 97.06 158 ARG A C 1
ATOM 1238 O O . ARG A 1 158 ? 25.459 -15.795 -10.386 1.00 97.06 158 ARG A O 1
ATOM 1245 N N . ASP A 1 159 ? 23.948 -17.315 -9.699 1.00 97.62 159 ASP A N 1
ATOM 1246 C CA . ASP A 1 159 ? 23.819 -17.979 -10.998 1.00 97.62 159 ASP A CA 1
ATOM 1247 C C . ASP A 1 159 ? 23.183 -17.075 -12.047 1.00 97.62 159 ASP A C 1
ATOM 1249 O O . ASP A 1 159 ? 23.667 -17.018 -13.178 1.00 97.62 159 ASP A O 1
ATOM 1253 N N . ILE A 1 160 ? 22.138 -16.338 -11.665 1.00 97.75 160 ILE A N 1
ATOM 1254 C CA . ILE A 1 160 ? 21.458 -15.382 -12.544 1.00 97.75 160 ILE A CA 1
ATOM 1255 C C . ILE A 1 160 ? 22.429 -14.289 -12.991 1.00 97.75 160 ILE A C 1
ATOM 1257 O O . ILE A 1 160 ? 22.560 -14.037 -14.190 1.00 97.75 160 ILE A O 1
ATOM 1261 N N . CYS A 1 161 ? 23.151 -13.682 -12.044 1.00 97.88 161 CYS A N 1
ATOM 1262 C CA . CYS A 1 161 ? 24.160 -12.661 -12.321 1.00 97.88 161 CYS A CA 1
ATOM 1263 C C . CYS A 1 161 ? 25.214 -13.154 -13.319 1.00 97.88 161 CYS A C 1
ATOM 1265 O O . CYS A 1 161 ? 25.522 -12.454 -14.283 1.00 97.88 161 CYS A O 1
ATOM 1267 N N . ARG A 1 162 ? 25.711 -14.387 -13.147 1.00 97.56 162 ARG A N 1
ATOM 1268 C CA . ARG A 1 162 ? 26.677 -15.005 -14.067 1.00 97.56 162 ARG A CA 1
ATOM 1269 C C . ARG A 1 162 ? 26.090 -15.231 -15.461 1.00 97.56 162 ARG A C 1
ATOM 1271 O O . ARG A 1 162 ? 26.718 -14.869 -16.447 1.00 97.56 162 ARG A O 1
ATOM 1278 N N . ARG A 1 163 ? 24.895 -15.826 -15.553 1.00 97.19 163 ARG A N 1
ATOM 1279 C CA . ARG A 1 163 ? 24.247 -16.187 -16.831 1.00 97.19 163 ARG A CA 1
ATOM 1280 C C . ARG A 1 163 ? 23.812 -14.973 -17.647 1.00 97.19 163 ARG A C 1
ATOM 1282 O O . ARG A 1 163 ? 23.771 -15.052 -18.871 1.00 97.19 163 ARG A O 1
ATOM 1289 N N . LEU A 1 164 ? 23.461 -13.873 -16.983 1.00 96.94 164 LEU A N 1
ATOM 1290 C CA . LEU A 1 164 ? 23.068 -12.624 -17.640 1.00 96.94 164 LEU A CA 1
ATOM 1291 C C . LEU A 1 164 ? 24.192 -11.592 -17.725 1.00 96.94 164 LEU A C 1
ATOM 1293 O O . LEU A 1 164 ? 23.927 -10.466 -18.146 1.00 96.94 164 LEU A O 1
ATOM 1297 N N . SER A 1 165 ? 25.409 -11.946 -17.308 1.00 96.62 165 SER A N 1
ATOM 1298 C CA . SER A 1 165 ? 26.559 -11.038 -17.278 1.00 96.62 165 SER A CA 1
ATOM 1299 C C . SER A 1 165 ? 26.239 -9.703 -16.587 1.00 96.62 165 SER A C 1
ATOM 1301 O O . SER A 1 165 ? 26.564 -8.631 -17.094 1.00 96.62 165 SER A O 1
ATOM 1303 N N . MET A 1 166 ? 25.562 -9.758 -15.434 1.00 95.88 166 MET A N 1
ATOM 1304 C CA . MET A 1 166 ? 25.181 -8.580 -14.650 1.00 95.88 166 MET A CA 1
ATOM 1305 C C . MET A 1 166 ? 25.746 -8.644 -13.234 1.00 95.88 166 MET A C 1
ATOM 1307 O O . MET A 1 166 ? 25.862 -9.711 -12.638 1.00 95.88 166 MET A O 1
ATOM 1311 N N . ASN A 1 167 ? 26.078 -7.482 -12.675 1.00 96.81 167 ASN A N 1
ATOM 1312 C CA . ASN A 1 167 ? 26.472 -7.386 -11.272 1.00 96.81 167 ASN A CA 1
ATOM 1313 C C . ASN A 1 167 ? 25.237 -7.415 -10.338 1.00 96.81 167 ASN A C 1
ATOM 1315 O O . ASN A 1 167 ? 24.121 -7.131 -10.789 1.00 96.81 167 ASN A O 1
ATOM 1319 N N . PRO A 1 168 ? 25.414 -7.707 -9.033 1.00 96.06 168 PRO A N 1
ATOM 1320 C CA . PRO A 1 168 ? 24.303 -7.780 -8.080 1.00 96.06 168 PRO A CA 1
ATOM 1321 C C . PRO A 1 168 ? 23.454 -6.507 -8.010 1.00 96.06 168 PRO A C 1
ATOM 1323 O O . PRO A 1 168 ? 22.231 -6.586 -7.941 1.00 96.06 168 PRO A O 1
ATOM 1326 N N . LYS A 1 169 ? 24.075 -5.324 -8.102 1.00 96.50 169 LYS A N 1
ATOM 1327 C CA . LYS A 1 169 ? 23.336 -4.055 -8.135 1.00 96.50 169 LYS A CA 1
ATOM 1328 C C . LYS A 1 169 ? 22.374 -4.010 -9.327 1.00 96.50 169 LYS A C 1
ATOM 1330 O O . LYS A 1 169 ? 21.195 -3.716 -9.166 1.00 96.50 169 LYS A O 1
ATOM 1335 N N . SER A 1 170 ? 22.864 -4.352 -10.516 1.00 96.19 170 SER A N 1
ATOM 1336 C CA . SER A 1 170 ? 22.075 -4.361 -11.751 1.00 96.19 170 SER A CA 1
ATOM 1337 C C . SER A 1 170 ? 20.939 -5.376 -11.688 1.00 96.19 170 SER A C 1
ATOM 1339 O O . SER A 1 170 ? 19.853 -5.091 -12.191 1.00 96.19 170 SER A O 1
ATOM 1341 N N . PHE A 1 171 ? 21.169 -6.528 -11.051 1.00 97.19 171 PHE A N 1
ATOM 1342 C CA . PHE A 1 171 ? 20.131 -7.519 -10.776 1.00 97.19 171 PHE A CA 1
ATOM 1343 C C . PHE A 1 171 ? 18.992 -6.918 -9.941 1.00 97.19 171 PHE A C 1
ATOM 1345 O O . PHE A 1 171 ? 17.843 -6.940 -10.386 1.00 97.19 171 PHE A O 1
ATOM 1352 N N . TYR A 1 172 ? 19.298 -6.310 -8.789 1.00 96.38 172 TYR A N 1
ATOM 1353 C CA . TYR A 1 172 ? 18.278 -5.702 -7.926 1.00 96.38 172 TYR A CA 1
ATOM 1354 C C . TYR A 1 172 ? 17.600 -4.483 -8.572 1.00 96.38 172 TYR A C 1
ATOM 1356 O O . TYR A 1 172 ? 16.388 -4.306 -8.421 1.00 96.38 172 TYR A O 1
ATOM 1364 N N . ASP A 1 173 ? 18.333 -3.690 -9.361 1.00 95.12 173 ASP A N 1
ATOM 1365 C CA . ASP A 1 173 ? 17.766 -2.589 -10.150 1.00 95.12 173 ASP A CA 1
ATOM 1366 C C . ASP A 1 173 ? 16.751 -3.124 -11.182 1.00 95.12 173 ASP A C 1
ATOM 1368 O O . ASP A 1 173 ? 15.644 -2.594 -11.312 1.00 95.12 173 ASP A O 1
ATOM 1372 N N . GLN A 1 174 ? 17.093 -4.194 -11.920 1.00 95.38 174 GLN A N 1
ATOM 1373 C CA . GLN A 1 174 ? 16.171 -4.804 -12.886 1.00 95.38 174 GLN A CA 1
ATOM 1374 C C . GLN A 1 174 ? 14.965 -5.446 -12.202 1.00 95.38 174 GLN A C 1
ATOM 1376 O O . GLN A 1 174 ? 13.848 -5.269 -12.687 1.00 95.38 174 GLN A O 1
ATOM 1381 N N . LEU A 1 175 ? 15.159 -6.132 -11.075 1.00 94.88 175 LEU A N 1
ATOM 1382 C CA . LEU A 1 175 ? 14.064 -6.712 -10.301 1.00 94.88 175 LEU A CA 1
ATOM 1383 C C . LEU A 1 175 ? 13.093 -5.627 -9.813 1.00 94.88 175 LEU A C 1
ATOM 1385 O O . LEU A 1 175 ? 11.882 -5.756 -9.981 1.00 94.88 175 LEU A O 1
ATOM 1389 N N . SER A 1 176 ? 13.623 -4.509 -9.314 1.00 91.25 176 SER A N 1
ATOM 1390 C CA . SER A 1 176 ? 12.823 -3.352 -8.896 1.00 91.25 176 SER A CA 1
ATOM 1391 C C . SER A 1 176 ? 12.046 -2.731 -10.061 1.00 91.25 176 SER A C 1
ATOM 1393 O O . SER A 1 176 ? 10.877 -2.367 -9.906 1.00 91.25 176 SER A O 1
ATOM 1395 N N . HIS A 1 177 ? 12.652 -2.642 -11.252 1.00 91.56 177 HIS A N 1
ATOM 1396 C CA . HIS A 1 177 ? 11.968 -2.177 -12.463 1.00 91.56 177 HIS A CA 1
ATOM 1397 C C . HIS A 1 177 ? 10.840 -3.117 -12.900 1.00 91.56 177 HIS A C 1
ATOM 1399 O O . HIS A 1 177 ? 9.756 -2.642 -13.243 1.00 91.56 177 HIS A O 1
ATOM 1405 N N . ILE A 1 178 ? 11.077 -4.433 -12.880 1.00 92.12 178 ILE A N 1
ATOM 1406 C CA . ILE A 1 178 ? 10.057 -5.444 -13.187 1.00 92.12 178 ILE A CA 1
ATOM 1407 C C . ILE A 1 178 ? 8.898 -5.312 -12.198 1.00 92.12 178 ILE A C 1
ATOM 1409 O O . ILE A 1 178 ? 7.758 -5.134 -12.620 1.00 92.12 178 ILE A O 1
ATOM 1413 N N . ALA A 1 179 ? 9.187 -5.296 -10.894 1.00 89.81 179 ALA A N 1
ATOM 1414 C CA . ALA A 1 179 ? 8.175 -5.169 -9.850 1.00 89.81 179 ALA A CA 1
ATOM 1415 C C . ALA A 1 179 ? 7.334 -3.889 -10.007 1.00 89.81 179 ALA A C 1
ATOM 1417 O O . ALA A 1 179 ? 6.112 -3.930 -9.888 1.00 89.81 179 ALA A O 1
ATOM 1418 N N . SER A 1 180 ? 7.964 -2.757 -10.338 1.00 88.25 180 SER A N 1
ATOM 1419 C CA . SER A 1 180 ? 7.266 -1.489 -10.587 1.00 88.25 180 SER A CA 1
ATOM 1420 C C . SER A 1 180 ? 6.352 -1.540 -11.821 1.00 88.25 180 SER A C 1
ATOM 1422 O O . SER A 1 180 ? 5.217 -1.062 -11.775 1.00 88.25 180 SER A O 1
ATOM 1424 N N . ARG A 1 181 ? 6.788 -2.192 -12.911 1.00 88.69 181 ARG A N 1
ATOM 1425 C CA . ARG A 1 181 ? 5.936 -2.433 -14.090 1.00 88.69 181 ARG A CA 1
ATOM 1426 C C . ARG A 1 181 ? 4.756 -3.352 -13.769 1.00 88.69 181 ARG A C 1
ATOM 1428 O O . ARG A 1 181 ? 3.648 -3.067 -14.218 1.00 88.69 181 ARG A O 1
ATOM 1435 N N . CYS A 1 182 ? 4.971 -4.405 -12.979 1.00 88.50 182 CYS A N 1
ATOM 1436 C CA . CYS A 1 182 ? 3.897 -5.286 -12.519 1.00 88.50 182 CYS A CA 1
ATOM 1437 C C . CYS A 1 182 ? 2.881 -4.518 -11.668 1.00 88.50 182 CYS A C 1
ATOM 1439 O O . CYS A 1 182 ? 1.692 -4.592 -11.958 1.00 88.50 182 CYS A O 1
ATOM 1441 N N . ARG A 1 183 ? 3.330 -3.698 -10.705 1.00 86.44 183 ARG A N 1
ATOM 1442 C CA . ARG A 1 183 ? 2.440 -2.822 -9.920 1.00 86.44 183 ARG A CA 1
ATOM 1443 C C . ARG A 1 183 ? 1.613 -1.891 -10.802 1.00 86.44 183 ARG A C 1
ATOM 1445 O O . ARG A 1 183 ? 0.423 -1.731 -10.564 1.00 86.44 183 ARG A O 1
ATOM 1452 N N . ARG A 1 184 ? 2.204 -1.323 -11.862 1.00 87.00 184 ARG A N 1
ATOM 1453 C CA . ARG A 1 184 ? 1.457 -0.509 -12.837 1.00 87.00 184 ARG A CA 1
ATOM 1454 C C . ARG A 1 184 ? 0.330 -1.275 -13.516 1.00 87.00 184 ARG A C 1
ATOM 1456 O O . ARG A 1 184 ? -0.738 -0.699 -13.709 1.00 87.00 184 ARG A O 1
ATOM 1463 N N . GLN A 1 185 ? 0.566 -2.528 -13.892 1.00 86.69 185 GLN A N 1
ATOM 1464 C CA . GLN A 1 185 ? -0.478 -3.365 -14.477 1.00 86.69 185 GLN A CA 1
ATOM 1465 C C . GLN A 1 185 ? -1.535 -3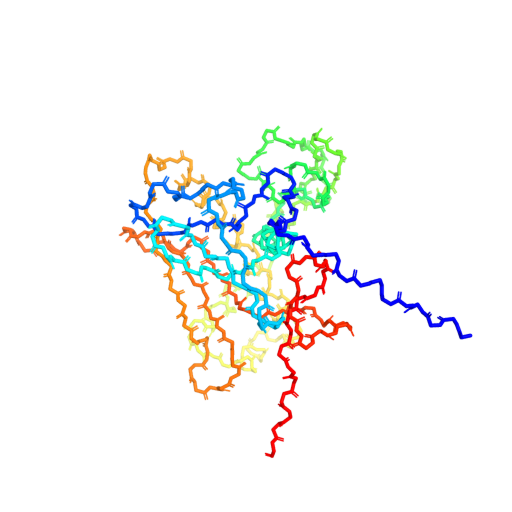.742 -13.436 1.00 86.69 185 GLN A C 1
ATOM 1467 O O . GLN A 1 185 ? -2.718 -3.551 -13.695 1.00 86.69 185 GLN A O 1
ATOM 1472 N N . LEU A 1 186 ? -1.121 -4.180 -12.242 1.00 87.69 186 LEU A N 1
ATOM 1473 C CA . LEU A 1 186 ? -2.025 -4.527 -11.138 1.00 87.69 186 LEU A CA 1
ATOM 1474 C C . LEU A 1 186 ? -2.952 -3.369 -10.759 1.00 87.69 186 LEU A C 1
ATOM 1476 O O . LEU A 1 186 ? -4.154 -3.573 -10.672 1.00 87.69 186 LEU A O 1
ATOM 1480 N N . ALA A 1 187 ? -2.449 -2.133 -10.714 1.00 86.50 187 ALA A N 1
ATOM 1481 C CA . ALA A 1 187 ? -3.275 -0.957 -10.438 1.00 86.50 187 ALA A CA 1
ATOM 1482 C C . ALA A 1 187 ? -4.458 -0.780 -11.419 1.00 86.50 187 ALA A C 1
ATOM 1484 O O . ALA A 1 187 ? -5.476 -0.190 -11.055 1.00 86.50 187 ALA A O 1
ATOM 1485 N N . MET A 1 188 ? -4.358 -1.278 -12.662 1.00 86.00 188 MET A N 1
ATOM 1486 C CA . MET A 1 188 ? -5.502 -1.308 -13.587 1.00 86.00 188 MET A CA 1
ATOM 1487 C C . MET A 1 188 ? -6.545 -2.340 -13.182 1.00 86.00 188 MET A C 1
ATOM 1489 O O . MET A 1 188 ? -7.740 -2.065 -13.290 1.00 86.00 188 MET A O 1
ATOM 1493 N N . PHE A 1 189 ? -6.097 -3.527 -12.777 1.00 88.44 189 PHE A N 1
ATOM 1494 C CA . PHE A 1 189 ? -6.972 -4.597 -12.316 1.00 88.44 189 PHE A CA 1
ATOM 1495 C C . PHE A 1 189 ? -7.671 -4.184 -11.025 1.00 88.44 189 PHE A C 1
ATOM 1497 O O . PHE A 1 189 ? -8.896 -4.245 -10.979 1.00 88.44 189 PHE A O 1
ATOM 1504 N N . ASP A 1 190 ? -6.930 -3.633 -10.063 1.00 88.69 190 ASP A N 1
ATOM 1505 C CA . ASP A 1 190 ? -7.473 -3.101 -8.812 1.00 88.69 190 ASP A CA 1
ATOM 1506 C C . ASP A 1 190 ? -8.529 -2.030 -9.102 1.00 88.69 190 ASP A C 1
ATOM 1508 O O . ASP A 1 190 ? -9.674 -2.130 -8.667 1.00 88.69 190 ASP A O 1
ATOM 1512 N N . GLY A 1 191 ? -8.187 -1.033 -9.928 1.00 85.94 191 GLY A N 1
ATOM 1513 C CA . GLY A 1 191 ? -9.117 0.035 -10.288 1.00 85.94 191 GLY A CA 1
ATOM 1514 C C . GLY A 1 191 ? -10.391 -0.469 -10.971 1.00 85.94 191 GLY A C 1
ATOM 1515 O O . GLY A 1 191 ? -11.463 0.085 -10.743 1.00 85.94 191 GLY A O 1
ATOM 1516 N N . ARG A 1 192 ? -10.303 -1.524 -11.792 1.00 88.00 192 ARG A N 1
ATOM 1517 C CA . ARG A 1 192 ? -11.480 -2.163 -12.401 1.00 88.00 192 ARG A CA 1
ATOM 1518 C C . ARG A 1 192 ? -12.295 -2.940 -11.373 1.00 88.00 192 ARG A C 1
ATOM 1520 O O . ARG A 1 192 ? -13.511 -2.783 -11.360 1.00 88.00 192 ARG A O 1
ATOM 1527 N N . LEU A 1 193 ? -11.641 -3.731 -10.526 1.00 89.44 193 LEU A N 1
ATOM 1528 C CA . LEU A 1 193 ? -12.288 -4.523 -9.485 1.00 89.44 193 LEU A CA 1
ATOM 1529 C C . LEU A 1 193 ? -13.131 -3.623 -8.577 1.00 89.44 193 LEU A C 1
ATOM 1531 O O . LEU A 1 193 ? -14.340 -3.808 -8.485 1.00 89.44 193 LEU A O 1
ATOM 1535 N N . PHE A 1 194 ? -12.523 -2.587 -7.997 1.00 87.88 194 PHE A N 1
ATOM 1536 C CA . PHE A 1 194 ? -13.215 -1.686 -7.073 1.00 87.88 194 PHE A CA 1
ATOM 1537 C C . PHE A 1 194 ? -14.274 -0.807 -7.749 1.00 87.88 194 PHE A C 1
ATOM 1539 O O . PHE A 1 194 ? -15.248 -0.430 -7.107 1.00 87.88 194 PHE A O 1
ATOM 1546 N N . LYS A 1 195 ? -14.116 -0.475 -9.037 1.00 87.06 195 LYS A N 1
ATOM 1547 C CA . LYS A 1 195 ? -15.104 0.336 -9.767 1.00 87.06 195 LYS A CA 1
ATOM 1548 C C . LYS A 1 195 ? -16.348 -0.457 -10.173 1.00 87.06 195 LYS A C 1
ATOM 1550 O O . LYS A 1 195 ? -17.425 0.124 -10.261 1.00 87.06 195 LYS A O 1
ATOM 1555 N N . HIS A 1 196 ? -16.191 -1.738 -10.501 1.00 86.81 196 HIS A N 1
ATOM 1556 C CA . HIS A 1 196 ? -17.266 -2.561 -11.063 1.00 86.81 196 HIS A CA 1
ATOM 1557 C C . HIS A 1 196 ? -17.914 -3.508 -10.048 1.00 86.81 196 HIS A C 1
ATOM 1559 O O . HIS A 1 196 ? -18.993 -4.029 -10.322 1.00 86.81 196 HIS A O 1
ATOM 1565 N N . ALA A 1 197 ? -17.296 -3.731 -8.887 1.00 85.88 197 ALA A N 1
ATOM 1566 C CA . ALA A 1 197 ? -17.890 -4.540 -7.834 1.00 85.88 197 ALA A CA 1
ATOM 1567 C C . ALA A 1 197 ? -19.062 -3.801 -7.167 1.00 85.88 197 ALA A C 1
ATOM 1569 O O . ALA A 1 197 ? -18.882 -2.760 -6.541 1.00 85.88 197 ALA A O 1
ATOM 1570 N N . HIS A 1 198 ? -20.268 -4.365 -7.269 1.00 85.69 198 HIS A N 1
ATOM 1571 C CA . HIS A 1 198 ? -21.433 -3.898 -6.505 1.00 85.69 198 HIS A CA 1
ATOM 1572 C C . HIS A 1 198 ? -21.321 -4.240 -5.014 1.00 85.69 198 HIS A C 1
ATOM 1574 O O . HIS A 1 198 ? -21.785 -3.494 -4.157 1.00 85.69 198 HIS A O 1
ATOM 1580 N N . SER A 1 199 ? -20.701 -5.379 -4.715 1.00 89.88 199 SER A N 1
ATOM 1581 C CA . SER A 1 199 ? -20.348 -5.832 -3.377 1.00 89.88 199 SER A CA 1
ATOM 1582 C C . SER A 1 199 ? -18.975 -6.481 -3.460 1.00 89.88 199 SER A C 1
ATOM 1584 O O . SER A 1 199 ? -18.680 -7.173 -4.435 1.00 89.88 199 SER A O 1
ATOM 1586 N N . LEU A 1 200 ? -18.133 -6.227 -2.462 1.00 90.38 200 LEU A N 1
ATOM 1587 C CA . LEU A 1 200 ? -16.791 -6.779 -2.386 1.00 90.38 200 LEU A CA 1
ATOM 1588 C C . LEU A 1 200 ? -16.595 -7.381 -1.000 1.00 90.38 200 LEU A C 1
ATOM 1590 O O . LEU A 1 200 ? -16.612 -6.667 0.003 1.00 90.38 200 LEU A O 1
ATOM 1594 N N . ALA A 1 201 ? -16.409 -8.694 -0.951 1.00 93.62 201 ALA A N 1
ATOM 1595 C CA . ALA A 1 201 ? -15.982 -9.372 0.258 1.00 93.62 201 ALA A CA 1
ATOM 1596 C C . ALA A 1 201 ? -14.455 -9.426 0.254 1.00 93.62 201 ALA A C 1
ATOM 1598 O O . ALA A 1 201 ? -13.849 -9.902 -0.705 1.00 93.62 201 ALA A O 1
ATOM 1599 N N . LEU A 1 202 ? -13.830 -8.927 1.316 1.00 94.62 202 LEU A N 1
ATOM 1600 C CA . LEU A 1 202 ? -12.386 -9.002 1.494 1.00 94.62 202 LEU A CA 1
ATOM 1601 C C . LEU A 1 202 ? -12.062 -10.012 2.589 1.00 94.62 202 LEU A C 1
ATOM 1603 O O . LEU A 1 202 ? -12.702 -10.024 3.639 1.00 94.62 202 LEU A O 1
ATOM 1607 N N . ALA A 1 203 ? -11.050 -10.835 2.341 1.00 95.62 203 ALA A N 1
ATOM 1608 C CA . ALA A 1 203 ? -10.481 -11.749 3.315 1.00 95.62 203 ALA A CA 1
ATOM 1609 C C . ALA A 1 203 ? -9.007 -11.401 3.523 1.00 95.62 203 ALA A C 1
ATOM 1611 O O . ALA A 1 203 ? -8.242 -11.314 2.556 1.00 95.62 203 ALA A O 1
ATOM 1612 N N . SER A 1 204 ? -8.616 -11.208 4.781 1.00 95.75 204 SER A N 1
ATOM 1613 C CA . SER A 1 204 ? -7.238 -10.920 5.172 1.00 95.75 204 SER A CA 1
ATOM 1614 C C . SER A 1 204 ? -6.688 -12.049 6.035 1.00 95.75 204 SER A C 1
ATOM 1616 O O . SER A 1 204 ? -7.386 -12.538 6.920 1.00 95.75 204 SER A O 1
ATOM 1618 N N . ASP A 1 205 ? -5.435 -12.429 5.801 1.00 95.25 205 ASP A N 1
ATOM 1619 C CA . ASP A 1 205 ? -4.694 -13.368 6.647 1.00 95.25 205 ASP A CA 1
ATOM 1620 C C . ASP A 1 205 ? -3.321 -12.782 7.003 1.00 95.25 205 ASP A C 1
ATOM 1622 O O . ASP A 1 205 ? -2.776 -11.930 6.289 1.00 95.25 205 ASP A O 1
ATOM 1626 N N . ILE A 1 206 ? -2.777 -13.231 8.131 1.00 95.56 206 ILE A N 1
ATOM 1627 C CA . ILE A 1 206 ? -1.479 -12.818 8.657 1.00 95.56 206 ILE A CA 1
ATOM 1628 C C . ILE A 1 206 ? -0.663 -14.071 8.953 1.00 95.56 206 ILE A C 1
ATOM 1630 O O . ILE A 1 206 ? -1.070 -14.923 9.741 1.00 95.56 206 ILE A O 1
ATOM 1634 N N . ARG A 1 207 ? 0.518 -14.178 8.344 1.00 94.31 207 ARG A N 1
ATOM 1635 C CA . ARG A 1 207 ? 1.428 -15.318 8.513 1.00 94.31 207 ARG A CA 1
ATOM 1636 C C . ARG A 1 207 ? 2.855 -14.842 8.757 1.00 94.31 207 ARG A C 1
ATOM 1638 O O . ARG A 1 207 ? 3.222 -13.786 8.251 1.00 94.31 207 ARG A O 1
ATOM 1645 N N . PRO A 1 208 ? 3.700 -15.603 9.469 1.00 93.44 208 PRO A N 1
ATOM 1646 C CA . PRO A 1 208 ? 5.140 -15.370 9.432 1.00 93.44 208 PRO A CA 1
ATOM 1647 C C . PRO A 1 208 ? 5.641 -15.430 7.981 1.00 93.44 208 PRO A C 1
ATOM 1649 O O . PRO A 1 208 ? 5.371 -16.407 7.282 1.00 93.44 208 PRO A O 1
ATOM 1652 N N . LEU A 1 209 ? 6.358 -14.401 7.518 1.00 92.25 209 LEU A N 1
ATOM 1653 C CA . LEU A 1 209 ? 6.907 -14.369 6.153 1.00 92.25 209 LEU A CA 1
ATOM 1654 C C . LEU A 1 209 ? 7.964 -15.465 5.956 1.00 92.25 209 LEU A C 1
ATOM 1656 O O . LEU A 1 209 ? 8.080 -16.050 4.881 1.00 92.25 209 LEU A O 1
ATOM 1660 N N . GLN A 1 210 ? 8.732 -15.739 7.008 1.00 90.06 210 GLN A N 1
ATOM 1661 C CA . GLN A 1 210 ? 9.760 -16.770 7.053 1.00 90.06 210 GLN A CA 1
ATOM 1662 C C . GLN A 1 210 ? 9.548 -17.601 8.328 1.00 90.06 210 GLN A C 1
ATOM 1664 O O . GLN A 1 210 ? 10.124 -17.291 9.368 1.00 90.06 210 GLN A O 1
ATOM 1669 N N . PRO A 1 211 ? 8.700 -18.647 8.282 1.00 88.12 211 PRO A N 1
ATOM 1670 C CA . PRO A 1 211 ? 8.276 -19.381 9.479 1.00 88.12 211 PRO A CA 1
ATOM 1671 C C . PRO A 1 211 ? 9.401 -19.996 10.317 1.00 88.12 211 PRO A C 1
ATOM 1673 O O . PRO A 1 211 ? 9.188 -20.264 11.490 1.00 88.12 211 PRO A O 1
ATOM 1676 N N . CYS A 1 212 ? 10.581 -20.211 9.731 1.00 90.56 212 CYS A N 1
ATOM 1677 C CA . CYS A 1 212 ? 11.714 -20.859 10.392 1.00 90.56 212 CYS A CA 1
ATOM 1678 C C . CYS A 1 212 ? 12.868 -19.899 10.734 1.00 90.56 212 CYS A C 1
ATOM 1680 O O . CYS A 1 212 ? 13.975 -20.369 10.977 1.00 90.56 212 CYS A O 1
ATOM 1682 N N . SER A 1 213 ? 12.673 -18.577 10.654 1.00 86.81 213 SER A N 1
ATOM 1683 C CA . SER A 1 213 ? 13.759 -17.607 10.870 1.00 86.81 213 SER A CA 1
ATOM 1684 C C . SER A 1 213 ? 13.640 -16.784 12.150 1.00 86.81 213 SER A C 1
ATOM 1686 O O . SER A 1 213 ? 14.507 -15.947 12.375 1.00 86.81 213 SER A O 1
ATOM 1688 N N . ASP A 1 214 ? 12.555 -16.940 12.917 1.00 82.44 214 ASP A N 1
ATOM 1689 C CA . ASP A 1 214 ? 12.294 -16.244 14.192 1.00 82.44 214 ASP A CA 1
ATOM 1690 C C . ASP A 1 214 ? 12.535 -14.720 14.171 1.00 82.44 214 ASP A C 1
ATOM 1692 O O . ASP A 1 214 ? 12.806 -14.089 15.187 1.00 82.44 214 ASP A O 1
ATOM 1696 N N . ASN A 1 215 ? 12.397 -14.091 13.001 1.00 85.62 215 ASN A N 1
ATOM 1697 C CA . ASN A 1 215 ? 12.722 -12.675 12.799 1.00 85.62 215 ASN A CA 1
ATOM 1698 C C . ASN A 1 215 ? 11.541 -11.732 13.085 1.00 85.62 215 ASN A C 1
ATOM 1700 O O . ASN A 1 215 ? 11.645 -10.527 12.863 1.00 85.62 215 ASN A O 1
ATOM 1704 N N . GLY A 1 216 ? 10.401 -12.276 13.522 1.00 86.12 216 GLY A N 1
ATOM 1705 C CA . GLY A 1 216 ? 9.191 -11.514 13.841 1.00 86.12 216 GLY A CA 1
ATOM 1706 C C . GLY A 1 216 ? 8.512 -10.840 12.642 1.00 86.12 216 GLY A C 1
ATOM 1707 O O . GLY A 1 216 ? 7.560 -10.079 12.837 1.00 86.12 216 GLY A O 1
ATOM 1708 N N . VAL A 1 217 ? 8.964 -11.097 11.408 1.00 89.75 217 VAL A N 1
ATOM 1709 C CA . VAL A 1 217 ? 8.381 -10.486 10.211 1.00 89.75 217 VAL A CA 1
ATOM 1710 C C . VAL A 1 217 ? 7.097 -11.215 9.834 1.00 89.75 217 VAL A C 1
ATOM 1712 O O . VAL A 1 217 ? 7.092 -12.392 9.469 1.00 89.75 217 VAL A O 1
ATOM 1715 N N . LEU A 1 218 ? 5.994 -10.479 9.889 1.00 92.56 218 LEU A N 1
ATOM 1716 C CA . LEU A 1 218 ? 4.669 -10.914 9.485 1.00 92.56 218 LEU A CA 1
ATOM 1717 C C . LEU A 1 218 ? 4.374 -10.414 8.075 1.00 92.56 218 LEU A C 1
ATOM 1719 O O . LEU A 1 218 ? 4.602 -9.248 7.753 1.00 92.56 218 LEU A O 1
ATOM 1723 N N . TRP A 1 219 ? 3.823 -11.299 7.257 1.00 94.12 219 TRP A N 1
ATOM 1724 C CA . TRP A 1 219 ? 3.212 -11.007 5.975 1.00 94.12 219 TRP A CA 1
ATOM 1725 C C . TRP A 1 219 ? 1.699 -10.934 6.146 1.00 94.12 219 TRP A C 1
ATOM 1727 O O . TRP A 1 219 ? 1.068 -11.868 6.640 1.00 94.12 219 TRP A O 1
ATOM 1737 N N . ILE A 1 220 ? 1.134 -9.802 5.745 1.00 94.69 220 ILE A N 1
ATOM 1738 C CA . ILE A 1 220 ? -0.294 -9.516 5.786 1.00 94.69 220 ILE A CA 1
ATOM 1739 C C . ILE A 1 220 ? -0.768 -9.461 4.340 1.00 94.69 220 ILE A C 1
ATOM 1741 O O . ILE A 1 220 ? -0.335 -8.589 3.582 1.00 94.69 220 ILE A O 1
ATOM 1745 N N . ALA A 1 221 ? -1.662 -10.366 3.960 1.00 95.00 221 ALA A N 1
ATOM 1746 C CA . ALA A 1 221 ? -2.246 -10.404 2.626 1.00 95.00 221 ALA A CA 1
ATOM 1747 C C . ALA A 1 221 ? -3.756 -10.197 2.716 1.00 95.00 221 ALA A C 1
ATOM 1749 O O . ALA A 1 221 ? -4.409 -10.717 3.614 1.00 95.00 221 ALA A O 1
ATOM 1750 N N . THR A 1 222 ? -4.311 -9.419 1.791 1.00 94.75 222 THR A N 1
ATOM 1751 C CA . THR A 1 222 ? -5.756 -9.234 1.632 1.00 94.75 222 THR A CA 1
ATOM 1752 C C . THR A 1 222 ? -6.150 -9.589 0.212 1.00 94.75 222 THR A C 1
ATOM 1754 O O . THR A 1 222 ? -5.513 -9.148 -0.746 1.00 94.75 222 THR A O 1
ATOM 1757 N N . SER A 1 223 ? -7.207 -10.378 0.084 1.00 95.25 223 SER A N 1
ATOM 1758 C CA . SER A 1 223 ? -7.748 -10.844 -1.187 1.00 95.25 223 SER A CA 1
ATOM 1759 C C . SER A 1 223 ? -9.239 -10.563 -1.289 1.00 95.25 223 SER A C 1
ATOM 1761 O O . SER A 1 223 ? -9.926 -10.435 -0.276 1.00 95.25 223 SER A O 1
ATOM 1763 N N . GLU A 1 224 ? -9.732 -10.459 -2.517 1.00 94.69 224 GLU A N 1
ATOM 1764 C CA . GLU A 1 224 ? -11.157 -10.581 -2.795 1.00 94.69 224 GLU A CA 1
ATOM 1765 C C . GLU A 1 224 ? -11.567 -12.040 -2.554 1.00 94.69 224 GLU A C 1
ATOM 1767 O O . GLU A 1 224 ? -10.969 -12.966 -3.105 1.00 94.69 224 GLU A O 1
ATOM 1772 N N . ALA A 1 225 ? -12.539 -12.235 -1.665 1.00 93.44 225 ALA A N 1
ATOM 1773 C CA . ALA A 1 225 ? -12.800 -13.516 -1.023 1.00 93.44 225 ALA A CA 1
ATOM 1774 C C . ALA A 1 225 ? -13.314 -14.600 -1.983 1.00 93.44 225 ALA A C 1
ATOM 1776 O O . ALA A 1 225 ? -13.141 -15.781 -1.693 1.00 93.44 225 ALA A O 1
ATOM 1777 N N . GLN A 1 226 ? -13.948 -14.229 -3.100 1.00 91.12 226 GLN A N 1
ATOM 1778 C CA . GLN A 1 226 ? -14.522 -15.192 -4.042 1.00 91.12 226 GLN A CA 1
ATOM 1779 C C . GLN A 1 226 ? -13.510 -15.664 -5.091 1.00 91.12 226 GLN A C 1
ATOM 1781 O O . GLN A 1 226 ? -13.418 -16.856 -5.374 1.00 91.12 226 GLN A O 1
ATOM 1786 N N . SER A 1 227 ? -12.747 -14.744 -5.676 1.00 91.12 227 SER A N 1
ATOM 1787 C CA . SER A 1 227 ? -11.769 -15.031 -6.732 1.00 91.12 227 SER A CA 1
ATOM 1788 C C . SER A 1 227 ? -10.382 -15.384 -6.200 1.00 91.12 227 SER A C 1
ATOM 1790 O O . SER A 1 227 ? -9.563 -15.926 -6.942 1.00 91.12 227 SER A O 1
ATOM 1792 N N . GLY A 1 228 ? -10.082 -15.035 -4.944 1.00 91.44 228 GLY A N 1
ATOM 1793 C CA . GLY A 1 228 ? -8.737 -15.125 -4.378 1.00 91.44 228 GLY A CA 1
ATOM 1794 C C . GLY A 1 228 ? -7.765 -14.086 -4.949 1.00 91.44 228 GLY A C 1
ATOM 1795 O O . GLY A 1 228 ? -6.564 -14.156 -4.680 1.00 91.44 228 GLY A O 1
ATOM 1796 N N . TYR A 1 229 ? -8.247 -13.116 -5.737 1.00 92.69 229 TYR A N 1
ATOM 1797 C CA . TYR A 1 229 ? -7.407 -12.048 -6.271 1.00 92.69 229 TYR A CA 1
ATOM 1798 C C . TYR A 1 229 ? -6.831 -11.210 -5.128 1.00 92.69 229 TYR A C 1
ATOM 1800 O O . TYR A 1 229 ? -7.565 -10.618 -4.337 1.00 92.69 229 TYR A O 1
ATOM 1808 N N . VAL A 1 230 ? -5.503 -11.151 -5.038 1.00 92.12 230 VAL A N 1
ATOM 1809 C CA . VAL A 1 230 ? -4.811 -10.438 -3.961 1.00 92.12 230 VAL A CA 1
ATOM 1810 C C . VAL A 1 230 ? -4.794 -8.939 -4.254 1.00 92.12 230 VAL A C 1
ATOM 1812 O O . VAL A 1 230 ? -4.076 -8.488 -5.142 1.00 92.12 230 VAL A O 1
ATOM 1815 N N . VAL A 1 231 ? -5.550 -8.171 -3.468 1.00 90.56 231 VAL A N 1
ATOM 1816 C CA . VAL A 1 231 ? -5.681 -6.708 -3.598 1.00 90.56 231 VAL A CA 1
ATOM 1817 C C . VAL A 1 231 ? -4.625 -5.936 -2.807 1.00 90.56 231 VAL A C 1
ATOM 1819 O O . VAL A 1 231 ? -4.409 -4.752 -3.047 1.00 90.56 231 VAL A O 1
ATOM 1822 N N . GLY A 1 232 ? -3.961 -6.575 -1.841 1.00 89.75 232 GLY A N 1
ATOM 1823 C CA . GLY A 1 232 ? -2.957 -5.909 -1.018 1.00 89.75 232 GLY A CA 1
ATOM 1824 C C . GLY A 1 232 ? -2.053 -6.883 -0.279 1.00 89.75 232 GLY A C 1
ATOM 1825 O O . GLY A 1 232 ? -2.501 -7.924 0.196 1.00 89.75 232 GLY A O 1
ATOM 1826 N N . GLN A 1 233 ? -0.773 -6.531 -0.179 1.00 90.75 233 GLN A N 1
ATOM 1827 C CA . GLN A 1 233 ? 0.235 -7.299 0.548 1.00 90.75 233 GLN A CA 1
ATOM 1828 C C . GLN A 1 233 ? 1.189 -6.348 1.256 1.00 90.75 233 GLN A C 1
ATOM 1830 O O . GLN A 1 233 ? 1.732 -5.436 0.631 1.00 90.75 233 GLN A O 1
ATOM 1835 N N . HIS A 1 234 ? 1.410 -6.575 2.544 1.00 90.81 234 HIS A N 1
ATOM 1836 C CA . HIS A 1 234 ? 2.261 -5.732 3.373 1.00 90.81 234 HIS A CA 1
ATOM 1837 C C . HIS A 1 234 ? 3.055 -6.578 4.361 1.00 90.81 234 HIS A C 1
ATOM 1839 O O . HIS A 1 234 ? 2.713 -7.724 4.647 1.00 90.81 234 HIS A O 1
ATOM 1845 N N . THR A 1 235 ? 4.109 -5.984 4.902 1.00 91.06 235 THR A N 1
ATOM 1846 C CA . THR A 1 235 ? 4.859 -6.533 6.029 1.00 91.06 235 THR A CA 1
ATOM 1847 C C . THR A 1 235 ? 4.718 -5.613 7.231 1.00 91.06 235 THR A C 1
ATOM 1849 O O . THR A 1 235 ? 4.579 -4.403 7.057 1.00 91.06 235 THR A O 1
ATOM 1852 N N . ASN A 1 236 ? 4.842 -6.152 8.443 1.00 87.00 236 ASN A N 1
ATOM 1853 C CA . ASN A 1 236 ? 4.999 -5.342 9.663 1.00 87.00 236 ASN A CA 1
ATOM 1854 C C . ASN A 1 236 ? 6.389 -4.674 9.779 1.00 87.00 236 ASN A C 1
ATOM 1856 O O . ASN A 1 236 ? 6.677 -4.023 10.779 1.00 87.00 236 ASN A O 1
ATOM 1860 N N . PHE A 1 237 ? 7.253 -4.850 8.776 1.00 82.75 237 PHE A N 1
ATOM 1861 C CA . PHE A 1 237 ? 8.591 -4.277 8.723 1.00 82.75 237 PHE A CA 1
ATOM 1862 C C . PHE A 1 237 ? 8.558 -2.759 8.486 1.00 82.75 237 PHE A C 1
ATOM 1864 O O . PHE A 1 237 ? 7.943 -2.284 7.526 1.00 82.75 237 PHE A O 1
ATOM 1871 N N . GLN A 1 238 ? 9.269 -2.015 9.333 1.00 78.00 238 GLN A N 1
ATOM 1872 C CA . GLN A 1 238 ? 9.502 -0.584 9.169 1.00 78.00 238 GLN A CA 1
ATOM 1873 C C . GLN A 1 238 ? 10.751 -0.383 8.288 1.00 78.00 238 GLN A C 1
ATOM 1875 O O . GLN A 1 238 ? 11.829 -0.828 8.675 1.00 78.00 238 GLN A O 1
ATOM 1880 N N . PRO A 1 239 ? 10.640 0.254 7.105 1.00 74.44 239 PRO A N 1
ATOM 1881 C CA . PRO A 1 239 ? 11.768 0.390 6.179 1.00 74.44 239 PRO A CA 1
ATOM 1882 C C . PRO A 1 239 ? 12.787 1.456 6.600 1.00 74.44 239 PRO A C 1
ATOM 1884 O O . PRO A 1 239 ? 13.923 1.428 6.135 1.00 74.44 239 PRO A O 1
ATOM 1887 N N . GLU A 1 240 ? 12.370 2.406 7.433 1.00 78.88 240 GLU A N 1
ATOM 1888 C CA . GLU A 1 240 ? 13.188 3.521 7.902 1.00 78.88 240 GLU A CA 1
ATOM 1889 C C . GLU A 1 240 ? 13.676 3.242 9.323 1.00 78.88 240 GLU A C 1
ATOM 1891 O O . GLU A 1 240 ? 12.903 2.808 10.180 1.00 78.88 240 GLU A O 1
ATOM 1896 N N . GLU A 1 241 ? 14.953 3.510 9.585 1.00 75.19 241 GLU A N 1
ATOM 1897 C CA . GLU A 1 241 ? 15.453 3.515 10.955 1.00 75.19 241 GLU A CA 1
ATOM 1898 C C . GLU A 1 241 ? 14.792 4.649 11.735 1.00 75.19 241 GLU A C 1
ATOM 1900 O O . GLU A 1 241 ? 14.731 5.788 11.275 1.00 75.19 241 GLU A O 1
ATOM 1905 N N . VAL A 1 242 ? 14.301 4.334 12.932 1.00 72.06 242 VAL A N 1
ATOM 1906 C CA . VAL A 1 242 ? 13.718 5.338 13.820 1.00 72.06 242 VAL A CA 1
ATOM 1907 C C . VAL A 1 242 ? 14.772 5.762 14.833 1.00 72.06 242 VAL A C 1
ATOM 1909 O O . VAL A 1 242 ? 15.321 4.928 15.559 1.00 72.06 242 VAL A O 1
ATOM 1912 N N . THR A 1 243 ? 15.058 7.062 14.856 1.00 68.75 243 THR A N 1
ATOM 1913 C CA . THR A 1 243 ? 16.032 7.694 15.756 1.00 68.75 243 THR A CA 1
ATOM 1914 C C . THR A 1 243 ? 15.550 7.744 17.201 1.00 68.75 243 THR A C 1
ATOM 1916 O O . THR A 1 243 ? 16.355 7.605 18.116 1.00 68.75 243 THR A O 1
ATOM 1919 N N . GLU A 1 244 ? 14.243 7.901 17.411 1.00 72.94 244 GLU A N 1
ATOM 1920 C CA . GLU A 1 244 ? 13.618 7.935 18.733 1.00 72.94 244 GLU A CA 1
ATOM 1921 C C . GLU A 1 244 ? 12.835 6.647 18.980 1.00 72.94 244 GLU A C 1
ATOM 1923 O O . GLU A 1 244 ? 12.040 6.206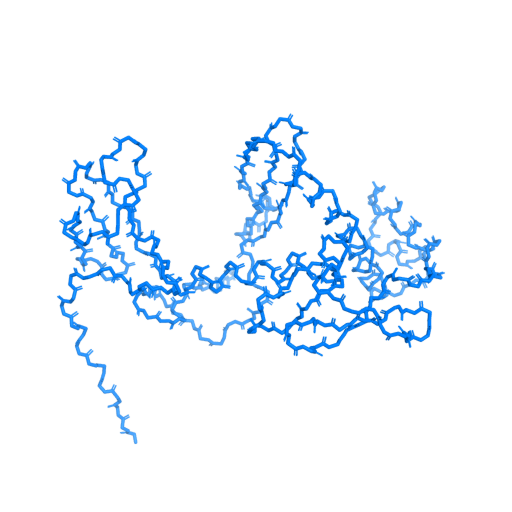 18.151 1.00 72.94 244 GLU A O 1
ATOM 1928 N N . ARG A 1 245 ? 13.075 6.011 20.127 1.00 70.44 245 ARG A N 1
ATOM 1929 C CA . ARG A 1 245 ? 12.373 4.793 20.529 1.00 70.44 245 ARG A CA 1
ATOM 1930 C C . ARG A 1 245 ? 11.665 5.052 21.840 1.00 70.44 245 ARG A C 1
ATOM 1932 O O . ARG A 1 245 ? 12.281 5.514 22.796 1.00 70.44 245 ARG A O 1
ATOM 1939 N N . PHE A 1 246 ? 10.389 4.702 21.876 1.00 73.12 246 PHE A N 1
ATOM 1940 C CA . PHE A 1 246 ? 9.584 4.768 23.081 1.00 73.12 246 PHE A CA 1
ATOM 1941 C C . PHE A 1 246 ? 9.344 3.347 23.581 1.00 73.12 246 PHE A C 1
ATOM 1943 O O . PHE A 1 246 ? 8.877 2.483 22.836 1.00 73.12 246 PHE A O 1
ATOM 1950 N N . GLU A 1 247 ? 9.676 3.102 24.847 1.00 70.56 247 GLU A N 1
ATOM 1951 C CA . GLU A 1 247 ? 9.433 1.808 25.499 1.00 70.56 247 GLU A CA 1
ATOM 1952 C C . GLU A 1 247 ? 7.936 1.541 25.700 1.00 70.56 247 GLU A C 1
ATOM 1954 O O . GLU A 1 247 ? 7.511 0.394 25.830 1.00 70.56 247 GLU A O 1
ATOM 1959 N N . ILE A 1 248 ? 7.127 2.604 25.704 1.00 73.62 248 ILE A N 1
ATOM 1960 C CA . ILE A 1 248 ? 5.686 2.564 25.925 1.00 73.62 248 ILE A CA 1
ATOM 1961 C C . ILE A 1 248 ? 5.010 3.432 24.864 1.00 73.62 248 ILE A C 1
ATOM 1963 O O . ILE A 1 248 ? 5.381 4.589 24.681 1.00 73.62 248 ILE A O 1
ATOM 1967 N N . HIS A 1 249 ? 4.004 2.874 24.187 1.00 77.00 249 HIS A N 1
ATOM 1968 C CA . HIS A 1 249 ? 3.146 3.638 23.285 1.00 77.00 249 HIS A CA 1
ATOM 1969 C C . HIS A 1 249 ? 2.129 4.469 24.070 1.00 77.00 249 HIS A C 1
ATOM 1971 O O . HIS A 1 249 ? 1.411 3.926 24.915 1.00 77.00 249 HIS A O 1
ATOM 1977 N N . ASP A 1 250 ? 1.997 5.748 23.721 1.00 81.00 250 ASP A N 1
ATOM 1978 C CA . ASP A 1 250 ? 0.997 6.657 24.270 1.00 81.00 250 ASP A CA 1
ATOM 1979 C C . ASP A 1 250 ? 0.034 7.136 23.176 1.00 81.00 250 ASP A C 1
ATOM 1981 O O . ASP A 1 250 ? 0.369 7.937 22.309 1.00 81.00 250 ASP A O 1
ATOM 1985 N N . ALA A 1 251 ? -1.219 6.692 23.265 1.00 82.69 251 ALA A N 1
ATOM 1986 C CA . ALA A 1 251 ? -2.252 7.034 22.293 1.00 82.69 251 ALA A CA 1
ATOM 1987 C C . ALA A 1 251 ? -2.574 8.540 22.204 1.00 82.69 251 ALA A C 1
ATOM 1989 O O . ALA A 1 251 ? -3.229 8.960 21.250 1.00 82.69 251 ALA A O 1
ATOM 1990 N N . TYR A 1 252 ? -2.162 9.338 23.192 1.00 83.06 252 TYR A N 1
ATOM 1991 C CA . TYR A 1 252 ? -2.420 10.778 23.251 1.00 83.06 252 TYR A CA 1
ATOM 1992 C C . TYR A 1 252 ? -1.241 11.614 22.742 1.00 83.06 252 TYR A C 1
ATOM 1994 O O . TYR A 1 252 ? -1.414 12.808 22.495 1.00 83.06 252 TYR A O 1
ATOM 2002 N N . THR A 1 253 ? -0.070 11.000 22.544 1.00 79.94 253 THR A N 1
ATOM 2003 C CA . THR A 1 253 ? 1.158 11.697 22.158 1.00 79.94 253 THR A CA 1
ATOM 2004 C C . THR A 1 253 ? 1.617 11.245 20.777 1.00 79.94 253 THR A C 1
ATOM 2006 O O . THR A 1 253 ? 1.891 10.067 20.540 1.00 79.94 253 THR A O 1
ATOM 2009 N N . ILE A 1 254 ? 1.733 12.206 19.858 1.00 78.62 254 ILE A N 1
ATOM 2010 C CA . ILE A 1 254 ? 2.200 11.964 18.488 1.00 78.62 254 ILE A CA 1
ATOM 2011 C C . ILE A 1 254 ? 3.639 11.440 18.513 1.00 78.62 254 ILE A C 1
ATOM 2013 O O . ILE A 1 254 ? 4.487 11.978 19.221 1.00 78.62 254 ILE A O 1
ATOM 2017 N N . GLY A 1 255 ? 3.917 10.420 17.699 1.00 73.12 255 GLY A N 1
ATOM 2018 C CA . GLY A 1 255 ? 5.274 9.909 17.498 1.00 73.12 255 GLY A CA 1
ATOM 2019 C C . GLY A 1 255 ? 5.729 8.877 18.528 1.00 73.12 255 GLY A C 1
ATOM 2020 O O . GLY A 1 255 ? 6.856 8.404 18.440 1.00 73.12 255 GLY A O 1
ATOM 2021 N N . THR A 1 256 ? 4.864 8.445 19.448 1.00 73.06 256 THR A N 1
ATOM 2022 C CA . THR A 1 256 ? 5.212 7.448 20.479 1.00 73.06 256 THR A CA 1
ATOM 2023 C C . THR A 1 256 ? 5.033 5.998 20.021 1.00 73.06 256 THR A C 1
ATOM 2025 O O . THR A 1 256 ? 4.740 5.104 20.815 1.00 73.06 256 THR A O 1
ATOM 2028 N N . ARG A 1 257 ? 5.198 5.715 18.723 1.00 73.38 257 ARG A N 1
ATOM 2029 C CA . ARG A 1 257 ? 5.026 4.356 18.190 1.00 73.38 257 ARG A CA 1
ATOM 2030 C C . ARG A 1 257 ? 5.972 3.397 18.918 1.00 73.38 257 ARG A C 1
ATOM 2032 O O . ARG A 1 257 ? 7.181 3.616 18.954 1.00 73.38 257 ARG A O 1
ATOM 2039 N N . PHE A 1 258 ? 5.421 2.316 19.470 1.00 72.19 258 PHE A N 1
ATOM 2040 C CA . PHE A 1 258 ? 6.236 1.280 20.099 1.00 72.19 258 PHE A CA 1
ATOM 2041 C C . PHE A 1 258 ? 7.119 0.605 19.048 1.00 72.19 258 PHE A C 1
ATOM 2043 O O . PHE A 1 258 ? 6.631 0.142 18.012 1.00 72.19 258 PHE A O 1
ATOM 2050 N N . ILE A 1 259 ? 8.414 0.523 19.342 1.00 70.38 259 ILE A N 1
ATOM 2051 C CA . ILE A 1 259 ? 9.404 -0.156 18.511 1.00 70.38 259 ILE A CA 1
ATOM 2052 C C . ILE A 1 259 ? 10.072 -1.195 19.390 1.00 70.38 259 ILE A C 1
ATOM 2054 O O . ILE A 1 259 ? 10.722 -0.851 20.377 1.00 70.38 259 ILE A O 1
ATOM 2058 N N . ALA A 1 260 ? 9.900 -2.467 19.028 1.00 66.06 260 ALA A N 1
ATOM 2059 C CA . ALA A 1 260 ? 10.519 -3.554 19.764 1.00 66.06 260 ALA A CA 1
ATOM 2060 C C . ALA A 1 260 ? 12.044 -3.336 19.817 1.00 66.06 260 ALA A C 1
ATOM 2062 O O . ALA A 1 260 ? 12.651 -3.027 18.783 1.00 66.06 260 ALA A O 1
ATOM 2063 N N . PRO A 1 261 ? 12.673 -3.465 20.998 1.00 62.34 261 PRO A N 1
ATOM 2064 C CA . PRO A 1 261 ? 14.114 -3.330 21.105 1.00 62.34 261 PRO A CA 1
ATOM 2065 C C . PRO A 1 261 ? 14.799 -4.388 20.238 1.00 62.34 261 PRO A C 1
ATOM 2067 O O . PRO A 1 261 ? 14.318 -5.514 20.104 1.00 62.34 261 PRO A O 1
ATOM 2070 N N . HIS A 1 262 ? 15.941 -4.021 19.656 1.00 60.03 262 HIS A N 1
ATOM 2071 C CA . HIS A 1 262 ? 16.788 -4.985 18.969 1.00 60.03 262 HIS A CA 1
ATOM 2072 C C . HIS A 1 262 ? 17.331 -5.959 20.016 1.00 60.03 262 HIS A C 1
ATOM 2074 O O . HIS A 1 262 ? 18.211 -5.603 20.799 1.00 60.03 262 HIS A O 1
ATOM 2080 N N . VAL A 1 263 ? 16.797 -7.177 20.054 1.00 57.72 263 VAL A N 1
ATOM 2081 C CA . VAL A 1 263 ? 17.364 -8.243 20.877 1.00 57.72 263 VAL A CA 1
ATOM 2082 C C . VAL A 1 263 ? 18.618 -8.715 20.152 1.00 57.72 263 VAL A C 1
ATOM 2084 O O . VAL A 1 263 ? 18.532 -9.341 19.098 1.00 57.72 263 VAL A O 1
ATOM 2087 N N . SER A 1 264 ? 19.796 -8.343 20.653 1.00 39.59 264 SER A N 1
ATOM 2088 C CA . SER A 1 264 ? 21.038 -8.956 20.179 1.00 39.59 264 SER A CA 1
ATOM 2089 C C . SER A 1 264 ? 20.951 -10.464 20.435 1.00 39.59 264 SER A C 1
ATOM 2091 O O . SER A 1 264 ? 20.588 -10.845 21.552 1.00 39.59 264 SER A O 1
ATOM 2093 N N . PRO A 1 265 ? 21.246 -11.321 19.442 1.00 48.28 265 PRO A N 1
ATOM 2094 C CA . PRO A 1 265 ? 21.358 -12.747 19.701 1.00 48.28 265 PRO A CA 1
ATOM 2095 C C . PRO A 1 265 ? 22.438 -12.964 20.768 1.00 48.28 265 PRO A C 1
ATOM 2097 O O . PRO A 1 265 ? 23.516 -12.372 20.670 1.00 48.28 265 PRO A O 1
ATOM 2100 N N . ILE A 1 266 ? 22.101 -13.749 21.794 1.00 38.38 266 ILE A N 1
ATOM 2101 C CA . ILE A 1 266 ? 23.038 -14.245 22.814 1.00 38.38 266 ILE A CA 1
ATOM 2102 C C . ILE A 1 266 ? 23.986 -15.250 22.160 1.00 38.38 266 ILE A C 1
ATOM 2104 O O . ILE A 1 266 ? 23.485 -16.073 21.359 1.00 38.38 266 ILE A O 1
#

Sequence (266 aa):
MMTMKQDPISNQQCLPPAIHGLQFNHCKTIGCSRFGSTNEDHYVFQRTNPAKPALICRECGAFPPILSNPDVVAEASRLKIAQSSGLPACSNLDCENLGLPVLTHRHLYHAFGYSGDRQRYRCKCCQHTFVDRWSGFNQKHLVQQKLLAMLFTGHSVRDICRRLSMNPKSFYDQLSHIASRCRRQLAMFDGRLFKHAHSLALASDIRPLQPCSDNGVLWIATSEAQSGYVVGQHTNFQPEEVTERFEIHDAYTIGTRFIAPHVSPI

Secondary structure (DSSP, 8-state):
----PPPP------PPPPBTTB---SB--TT-TTBT---GGGEEEE-SSTTS-EEEETTT---PBP--HHHHHHHHHHHHHHHHTTSSBB--TT-TTBT-BTTT-GGGEEEEEEETTEEEEEETTT--EEE-TTSS--TTHHHHHHHHHHHHTT--HHHHHHHTT--HHHHHHHHHHHHHHHHHHHHHHHHHHHHH-SS--EEEEEEESSTTS---PEEEEEEETTT--EEEEEES--SSPPS--BSS--TTSTT--B--------

Foldseek 3Di:
DDPPPDDPDPPDLAAADADPNDGPPWDCDPPFPGHPPRDSVQWGWDCVPVQWIWTAGPTPRDTDTRAQNVVVVVVVLVQLQVLLPLACWDCDSPFPRHSPHCVLPVVQWDWDDADVQWIKIAGPTPRDIDTNPPNGDDPCVVLLVLLVVCVVVPHDLVRNCVVSVHDSVVSVVSVVVVVSVVSNVVVVVLSCCVVPDPDFDKDKDKDAPDPPPPPPKIKIWIARPPPRHTNDIDIPDDPDDDPDAACGADSNDPPHDHDDDPDDDD